Protein AF-A0A0M8YKX4-F1 (afdb_monomer)

Sequence (252 aa):
MYVFKPLPFPNHHRVNDPLWQRLWVTYSDVITMLRSDGIPTDVEMCGGEFSITAELPNGCELAIQASDENGVEALPLDRAELGAWHVMHLCSKGADRHLVYDSARGDQAANGTDVLALMAVVLPHAKAEQDAAHQHLAAGLDRAKTEAPEKADGPELPANVMALLTEHGIEAEAGVDTGTYRIAFDLPDDTYLLCYPLDIDADGVPTAWEVTRQHHHQPGHMQNVVPVDGEPCLFDTVRSHLASALSNASRR

Foldseek 3Di:
DDDQDQDDADDDPCCPPPLQVLVCVQCSVLCSLCVVLVWDWGWDCPPNATWIWTAALQQKIKTKFAAAPVGTGHDDSHNVPRFAIWIWIGHPVDPDIDTQDTCRDDPNVVCTSPSVSVCVRVVVVRVVRLVVLVVVVVVVVVVCVVPVPPDDVQPDDPPVVVVVCVVVVHDFDFDRPPSWGWGWGDDPVQKIKIKTAPDADPVRQRQWMWIFIGHPSRPPPTDDTDIDHDDSPPPVVVVVVNVVSVVVVVVD

Structure (mmCIF, N/CA/C/O backbone):
data_AF-A0A0M8YKX4-F1
#
_entry.id   AF-A0A0M8YKX4-F1
#
loop_
_atom_site.group_PDB
_atom_site.id
_atom_site.type_symbol
_atom_site.label_atom_id
_atom_site.label_alt_id
_atom_site.label_comp_id
_atom_site.label_asym_id
_atom_site.label_entity_id
_atom_site.label_seq_id
_atom_site.pdbx_PDB_ins_code
_atom_site.Cartn_x
_atom_site.Cartn_y
_atom_site.Cartn_z
_atom_site.occupancy
_atom_site.B_iso_or_equiv
_atom_site.auth_seq_id
_atom_site.auth_comp_id
_atom_site.auth_asym_id
_atom_site.auth_atom_id
_atom_site.pdbx_PDB_model_num
ATOM 1 N N . MET A 1 1 ? 10.885 -23.868 -5.786 1.00 32.19 1 MET A N 1
ATOM 2 C CA . MET A 1 1 ? 9.767 -23.186 -6.467 1.00 32.19 1 MET A CA 1
ATOM 3 C C . MET A 1 1 ? 8.728 -22.904 -5.394 1.00 32.19 1 MET A C 1
ATOM 5 O O . MET A 1 1 ? 8.081 -23.842 -4.948 1.00 32.19 1 MET A O 1
ATOM 9 N N . TYR A 1 2 ? 8.687 -21.681 -4.863 1.00 33.94 2 TYR A N 1
ATOM 10 C CA . TYR A 1 2 ? 7.683 -21.301 -3.865 1.00 33.94 2 TYR A CA 1
ATOM 11 C C . TYR A 1 2 ? 6.360 -21.076 -4.597 1.00 33.94 2 TYR A C 1
ATOM 13 O O . TYR A 1 2 ? 6.299 -20.275 -5.526 1.00 33.94 2 TYR A O 1
ATOM 21 N N . VAL A 1 3 ? 5.327 -21.835 -4.238 1.00 33.00 3 VAL A N 1
ATOM 22 C CA . VAL A 1 3 ? 3.975 -21.620 -4.760 1.00 33.00 3 VAL A CA 1
ATOM 23 C C . VAL A 1 3 ? 3.350 -20.525 -3.905 1.00 33.00 3 VAL A C 1
ATOM 25 O O . VAL A 1 3 ? 2.906 -20.787 -2.790 1.00 33.00 3 VAL A O 1
ATOM 28 N N . PHE A 1 4 ? 3.370 -19.290 -4.403 1.00 49.88 4 PHE A N 1
ATOM 29 C CA . PHE A 1 4 ? 2.666 -18.180 -3.769 1.00 49.88 4 PHE A CA 1
ATOM 30 C C . PHE A 1 4 ? 1.161 -18.399 -3.932 1.00 49.88 4 PHE A C 1
ATOM 32 O O . PHE A 1 4 ? 0.636 -18.407 -5.045 1.00 49.88 4 PHE A O 1
ATOM 39 N N . LYS A 1 5 ? 0.463 -18.623 -2.815 1.00 43.06 5 LYS A N 1
ATOM 40 C CA . LYS A 1 5 ? -0.999 -18.610 -2.782 1.00 43.06 5 LYS A CA 1
ATOM 41 C C . LYS A 1 5 ? -1.433 -17.141 -2.719 1.00 43.06 5 LYS A C 1
ATOM 43 O O . LYS A 1 5 ? -1.112 -16.496 -1.722 1.00 43.06 5 LYS A O 1
ATOM 48 N N . PRO A 1 6 ? -2.134 -16.605 -3.732 1.00 54.72 6 PRO A N 1
ATOM 49 C CA . PRO A 1 6 ? -2.590 -15.224 -3.689 1.00 54.72 6 PRO A CA 1
ATOM 50 C C . PRO A 1 6 ? -3.541 -15.033 -2.505 1.00 54.72 6 PRO A C 1
ATOM 52 O O . PRO A 1 6 ? -4.435 -15.852 -2.264 1.00 54.72 6 PRO A O 1
ATOM 55 N N . LEU A 1 7 ? -3.310 -13.966 -1.742 1.00 60.41 7 LEU A N 1
ATOM 56 C CA . LEU A 1 7 ? -4.184 -13.573 -0.642 1.00 60.41 7 LEU A CA 1
ATOM 57 C C . LEU A 1 7 ? -5.516 -13.050 -1.204 1.00 60.41 7 LEU A C 1
ATOM 59 O O . LEU A 1 7 ? -5.542 -12.530 -2.323 1.00 60.41 7 LEU A O 1
ATOM 63 N N . PRO A 1 8 ? -6.635 -13.209 -0.470 1.00 64.00 8 PRO A N 1
ATOM 64 C CA . PRO A 1 8 ? -7.933 -12.726 -0.929 1.00 64.00 8 PRO A CA 1
ATOM 65 C C . PRO A 1 8 ? -7.881 -11.219 -1.195 1.00 64.00 8 PRO A C 1
ATOM 67 O O . PRO A 1 8 ? -7.155 -10.495 -0.501 1.00 64.00 8 PRO A O 1
ATOM 70 N N . PHE A 1 9 ? -8.657 -10.762 -2.182 1.00 72.69 9 PHE A N 1
ATOM 71 C CA . PHE A 1 9 ? -8.788 -9.340 -2.492 1.00 72.69 9 PHE A CA 1
ATOM 72 C C . PHE A 1 9 ? -9.235 -8.543 -1.251 1.00 72.69 9 PHE A C 1
ATOM 74 O O . PHE A 1 9 ? -9.971 -9.080 -0.413 1.00 72.69 9 PHE A O 1
ATOM 81 N N . PRO A 1 10 ? -8.807 -7.277 -1.107 1.00 72.75 10 PRO A N 1
ATOM 82 C CA . PRO A 1 10 ? -9.398 -6.346 -0.152 1.00 72.75 10 PRO A CA 1
ATOM 83 C C . PRO A 1 10 ? -10.906 -6.236 -0.395 1.00 72.75 10 PRO A C 1
ATOM 85 O O . PRO A 1 10 ? -11.387 -6.487 -1.492 1.00 72.75 10 PRO A O 1
ATOM 88 N N . ASN A 1 11 ? -11.680 -5.899 0.632 1.00 72.31 11 ASN A N 1
ATOM 89 C CA . ASN A 1 11 ? -13.136 -5.825 0.523 1.00 72.31 11 ASN A CA 1
ATOM 90 C C . ASN A 1 11 ? -13.584 -4.369 0.329 1.00 72.31 11 ASN A C 1
ATOM 92 O O . ASN A 1 11 ? -13.844 -3.669 1.304 1.00 72.31 11 ASN A O 1
ATOM 96 N N . HIS A 1 12 ? -13.659 -3.909 -0.920 1.00 76.31 12 HIS A N 1
ATOM 97 C CA . HIS A 1 12 ? -14.116 -2.558 -1.263 1.00 76.31 12 HIS A CA 1
ATOM 98 C C . HIS A 1 12 ? -14.799 -2.529 -2.638 1.00 76.31 12 HIS A C 1
ATOM 100 O O . HIS A 1 12 ? -14.740 -3.479 -3.415 1.00 76.31 12 HIS A O 1
ATOM 106 N N . HIS A 1 13 ? -15.475 -1.426 -2.956 1.00 73.56 13 HIS A N 1
ATOM 107 C CA . HIS A 1 13 ? -16.331 -1.311 -4.143 1.00 73.56 13 HIS A CA 1
ATOM 108 C C . HIS A 1 13 ? -15.591 -1.426 -5.491 1.00 73.56 13 HIS A C 1
ATOM 110 O O . HIS A 1 13 ? -16.242 -1.656 -6.510 1.00 73.56 13 HIS A O 1
ATOM 116 N N . ARG A 1 14 ? -14.255 -1.285 -5.520 1.00 77.81 14 ARG A N 1
ATOM 117 C CA . ARG A 1 14 ? -13.455 -1.298 -6.760 1.00 77.81 14 ARG A CA 1
ATOM 118 C C . ARG A 1 14 ? -12.905 -2.672 -7.137 1.00 77.81 14 ARG A C 1
ATOM 120 O O . ARG A 1 14 ? -12.364 -2.812 -8.223 1.00 77.81 14 ARG A O 1
ATOM 127 N N . VAL A 1 15 ? -13.115 -3.709 -6.326 1.00 81.94 15 VAL A N 1
ATOM 128 C CA . VAL A 1 15 ? -12.624 -5.072 -6.628 1.00 81.94 15 VAL A CA 1
ATOM 129 C C . VAL A 1 15 ? -13.165 -5.655 -7.933 1.00 81.94 15 VAL A C 1
ATOM 131 O O . VAL A 1 15 ? -12.605 -6.610 -8.462 1.00 81.94 15 VAL A O 1
ATOM 134 N N . ASN A 1 16 ? -14.271 -5.106 -8.442 1.00 83.25 16 ASN A N 1
ATOM 135 C CA . ASN A 1 16 ? -14.884 -5.496 -9.711 1.00 83.25 16 ASN A CA 1
ATOM 136 C C . ASN A 1 16 ? -14.476 -4.584 -10.881 1.00 83.25 16 ASN A C 1
ATOM 138 O O . ASN A 1 16 ? -14.933 -4.809 -12.000 1.00 83.25 16 ASN A O 1
ATOM 142 N N . ASP A 1 17 ? -13.656 -3.557 -10.641 1.00 88.88 17 ASP A N 1
ATOM 143 C CA . ASP A 1 17 ? -13.120 -2.691 -11.687 1.00 88.88 17 ASP A CA 1
ATOM 144 C C . ASP A 1 17 ? -12.042 -3.458 -12.481 1.00 88.88 17 ASP A C 1
ATOM 146 O O . ASP A 1 17 ? -11.041 -3.889 -11.897 1.00 88.88 17 ASP A O 1
ATOM 150 N N . PRO A 1 18 ? -12.205 -3.646 -13.806 1.00 91.06 18 PRO A N 1
ATOM 151 C CA . PRO A 1 18 ? -11.228 -4.361 -14.626 1.00 91.06 18 PRO A CA 1
ATOM 152 C C . PRO A 1 18 ? -9.826 -3.741 -14.603 1.00 91.06 18 PRO A C 1
ATOM 154 O O . PRO A 1 18 ? -8.835 -4.458 -14.741 1.00 91.06 18 PRO A O 1
ATOM 157 N N . LEU A 1 19 ? -9.732 -2.418 -14.448 1.00 89.81 19 LEU A N 1
ATOM 158 C CA . LEU A 1 19 ? -8.466 -1.700 -14.382 1.00 89.81 19 LEU A CA 1
ATOM 159 C C . LEU A 1 19 ? -7.738 -2.009 -13.074 1.00 89.81 19 LEU A C 1
ATOM 161 O O . LEU A 1 19 ? -6.566 -2.385 -13.096 1.00 89.81 19 LEU A O 1
ATOM 165 N N . TRP A 1 20 ? -8.464 -1.934 -11.958 1.00 91.38 20 TRP A N 1
ATOM 166 C CA . TRP A 1 20 ? -7.956 -2.302 -10.638 1.00 91.38 20 TRP A CA 1
ATOM 167 C C . TRP A 1 20 ? -7.501 -3.761 -10.614 1.00 91.38 20 TRP A C 1
ATOM 169 O O . TRP A 1 20 ? -6.382 -4.052 -10.205 1.00 91.38 20 TRP A O 1
ATOM 179 N N . GLN A 1 21 ? -8.323 -4.683 -11.131 1.00 92.06 21 GLN A N 1
ATOM 180 C CA . GLN A 1 21 ? -7.986 -6.110 -11.182 1.00 92.06 21 GLN A CA 1
ATOM 181 C C . GLN A 1 21 ? -6.727 -6.363 -12.009 1.00 92.06 21 GLN A C 1
ATOM 183 O O . GLN A 1 21 ? -5.890 -7.186 -11.635 1.00 92.06 21 GLN A O 1
ATOM 188 N N . ARG A 1 22 ? -6.577 -5.650 -13.132 1.00 93.94 22 ARG A N 1
ATOM 189 C CA . ARG A 1 22 ? -5.380 -5.742 -13.963 1.00 93.94 22 ARG A CA 1
ATOM 190 C C . ARG A 1 22 ? -4.148 -5.274 -13.198 1.00 93.94 22 ARG A C 1
ATOM 192 O O . ARG A 1 22 ? -3.183 -6.025 -13.151 1.00 93.94 22 ARG A O 1
ATOM 199 N N . LEU A 1 23 ? -4.190 -4.096 -12.574 1.00 93.31 23 LEU A N 1
ATOM 200 C CA . LEU A 1 23 ? -3.085 -3.589 -11.752 1.00 93.31 23 LEU A CA 1
ATOM 201 C C . LEU A 1 23 ? -2.756 -4.553 -10.606 1.00 93.31 23 LEU A C 1
ATOM 203 O O . LEU A 1 23 ? -1.598 -4.922 -10.427 1.00 93.31 23 LEU A O 1
ATOM 207 N N . TRP A 1 24 ? -3.770 -5.045 -9.895 1.00 92.56 24 TRP A N 1
ATOM 208 C CA . TRP A 1 24 ? -3.595 -6.018 -8.821 1.00 92.56 24 TRP A CA 1
ATOM 209 C C . TRP A 1 24 ? -2.847 -7.272 -9.285 1.00 92.56 24 TRP A C 1
ATOM 211 O O . TRP A 1 24 ? -1.942 -7.752 -8.608 1.00 92.56 24 TRP A O 1
ATOM 221 N N . VAL A 1 25 ? -3.206 -7.816 -10.451 1.00 94.06 25 VAL A N 1
ATOM 222 C CA . VAL A 1 25 ? -2.527 -8.988 -11.023 1.00 94.06 25 VAL A CA 1
ATOM 223 C C . VAL A 1 25 ? -1.108 -8.637 -11.477 1.00 94.06 25 VAL A C 1
ATOM 225 O O . VAL A 1 25 ? -0.173 -9.368 -11.140 1.00 94.06 25 VAL A O 1
ATOM 228 N N . THR A 1 26 ? -0.936 -7.522 -12.195 1.00 95.81 26 THR A N 1
ATOM 229 C CA . THR A 1 26 ? 0.359 -7.034 -12.704 1.00 95.81 26 THR A CA 1
ATOM 230 C C . THR A 1 26 ? 1.384 -6.847 -11.584 1.00 95.81 26 THR A C 1
ATOM 232 O O . THR A 1 26 ? 2.557 -7.154 -11.779 1.00 95.81 26 THR A O 1
ATOM 235 N N . TYR A 1 27 ? 0.942 -6.394 -10.410 1.00 96.12 27 TYR A N 1
ATOM 236 C CA . TYR A 1 27 ? 1.786 -6.107 -9.246 1.00 96.12 27 TYR A CA 1
ATOM 237 C C . TYR A 1 27 ? 1.589 -7.095 -8.089 1.00 96.12 27 TYR A C 1
ATOM 239 O O . TYR A 1 27 ? 1.874 -6.795 -6.926 1.00 96.12 27 TYR A O 1
ATOM 247 N N . SER A 1 28 ? 1.076 -8.288 -8.398 1.00 94.12 28 SER A N 1
ATOM 248 C CA . SER A 1 28 ? 0.720 -9.292 -7.393 1.00 94.12 28 SER A CA 1
ATOM 249 C C . SER A 1 28 ? 1.910 -9.784 -6.570 1.00 94.12 28 SER A C 1
ATOM 251 O O . SER A 1 28 ? 1.709 -10.217 -5.439 1.00 94.12 28 SER A O 1
ATOM 253 N N . ASP A 1 29 ? 3.133 -9.703 -7.086 1.00 94.88 29 ASP A N 1
ATOM 254 C CA . ASP A 1 29 ? 4.360 -10.043 -6.367 1.00 94.88 29 ASP A CA 1
ATOM 255 C C . ASP A 1 29 ? 4.631 -9.083 -5.199 1.00 94.88 29 ASP A C 1
ATOM 257 O O . ASP A 1 29 ? 4.782 -9.534 -4.063 1.00 94.88 29 ASP A O 1
ATOM 261 N N . VAL A 1 30 ? 4.589 -7.773 -5.446 1.00 96.06 30 VAL A N 1
ATOM 262 C CA . VAL A 1 30 ? 4.715 -6.732 -4.413 1.00 96.06 30 VAL A CA 1
ATOM 263 C C . VAL A 1 30 ? 3.570 -6.831 -3.410 1.00 96.06 30 VAL A C 1
ATOM 265 O O . VAL A 1 30 ? 3.797 -6.916 -2.204 1.00 96.06 30 VAL A O 1
ATOM 268 N N . ILE A 1 31 ? 2.334 -6.876 -3.911 1.00 94.50 31 ILE A N 1
ATOM 269 C CA . ILE A 1 31 ? 1.128 -6.902 -3.076 1.00 94.50 31 ILE A CA 1
ATOM 270 C C . ILE A 1 31 ? 1.102 -8.151 -2.189 1.00 94.50 31 ILE A C 1
ATOM 272 O O . ILE A 1 31 ? 0.767 -8.074 -1.008 1.00 94.50 31 ILE A O 1
ATOM 276 N N . THR A 1 32 ? 1.466 -9.315 -2.733 1.00 89.31 32 THR A N 1
ATOM 277 C CA . THR A 1 32 ? 1.472 -10.562 -1.959 1.00 89.31 32 THR A CA 1
ATOM 278 C C . THR A 1 32 ? 2.540 -10.538 -0.875 1.00 89.31 32 THR A C 1
ATOM 280 O O . THR A 1 32 ? 2.245 -10.990 0.226 1.00 89.31 32 THR A O 1
ATOM 283 N N . MET A 1 33 ? 3.739 -10.007 -1.146 1.00 93.62 33 MET A N 1
ATOM 284 C CA . MET A 1 33 ? 4.809 -9.924 -0.142 1.00 93.62 33 MET A CA 1
ATOM 285 C C . MET A 1 33 ? 4.445 -8.998 1.024 1.00 93.62 33 MET A C 1
ATOM 287 O O . MET A 1 33 ? 4.625 -9.371 2.179 1.00 93.62 33 MET A O 1
ATOM 291 N N . LEU A 1 34 ? 3.866 -7.829 0.743 1.00 92.38 34 LEU A N 1
ATOM 292 C CA . LEU A 1 34 ? 3.387 -6.920 1.790 1.00 92.38 34 LEU A CA 1
ATOM 293 C C . LEU A 1 34 ? 2.294 -7.570 2.643 1.00 92.38 34 LEU A C 1
ATOM 295 O O . LEU A 1 34 ? 2.376 -7.615 3.871 1.00 92.38 34 LEU A O 1
ATOM 299 N N . ARG A 1 35 ? 1.286 -8.150 1.985 1.00 89.19 35 ARG A N 1
ATOM 300 C CA . ARG A 1 35 ? 0.152 -8.762 2.682 1.00 89.19 35 ARG A CA 1
ATOM 301 C C . ARG A 1 35 ? 0.535 -10.050 3.415 1.00 89.19 35 ARG A C 1
ATOM 303 O O . ARG A 1 35 ? -0.111 -10.378 4.408 1.00 89.19 35 ARG A O 1
ATOM 310 N N . SER A 1 36 ? 1.561 -10.786 2.971 1.00 86.94 36 SER A N 1
ATOM 311 C CA . SER A 1 36 ? 2.071 -11.949 3.714 1.00 86.94 36 SER A CA 1
ATOM 312 C C . SER A 1 36 ? 2.740 -11.562 5.029 1.00 86.94 36 SER A C 1
ATOM 314 O O . SER A 1 36 ? 2.730 -12.366 5.959 1.00 86.94 36 SER A O 1
ATOM 316 N N . ASP A 1 37 ? 3.232 -10.326 5.123 1.00 85.38 37 ASP A N 1
ATOM 317 C CA . ASP A 1 37 ? 3.793 -9.739 6.342 1.00 85.38 37 ASP A CA 1
ATOM 318 C C . ASP A 1 37 ? 2.727 -9.012 7.185 1.00 85.38 37 ASP A C 1
ATOM 320 O O . ASP A 1 37 ? 3.044 -8.295 8.131 1.00 85.38 37 ASP A O 1
ATOM 324 N N . GLY A 1 38 ? 1.441 -9.218 6.870 1.00 84.56 38 GLY A N 1
ATOM 325 C CA . GLY A 1 38 ? 0.319 -8.658 7.623 1.00 84.56 38 GLY A CA 1
ATOM 326 C C . GLY A 1 38 ? 0.080 -7.169 7.377 1.00 84.56 38 GLY A C 1
ATOM 327 O O . GLY A 1 38 ? -0.697 -6.560 8.106 1.00 84.56 38 GLY A O 1
ATOM 328 N N . ILE A 1 39 ? 0.718 -6.579 6.363 1.00 87.25 39 ILE A N 1
ATOM 329 C CA . ILE A 1 39 ? 0.539 -5.169 6.013 1.00 87.25 39 ILE A CA 1
ATOM 330 C C . ILE A 1 39 ? -0.687 -5.055 5.094 1.00 87.25 39 ILE A C 1
ATOM 332 O O . ILE A 1 39 ? -0.692 -5.660 4.014 1.00 87.25 39 ILE A O 1
ATOM 336 N N . PRO A 1 40 ? -1.748 -4.318 5.481 1.00 88.69 40 PRO A N 1
ATOM 337 C CA . PRO A 1 40 ? -2.869 -4.061 4.588 1.00 88.69 40 PRO A CA 1
ATOM 338 C C . PRO A 1 40 ? -2.376 -3.331 3.341 1.00 88.69 40 PRO A C 1
ATOM 340 O O . PRO A 1 40 ? -1.567 -2.411 3.416 1.00 88.69 40 PRO A O 1
ATOM 343 N N . THR A 1 41 ? -2.813 -3.787 2.172 1.00 91.00 41 THR A N 1
ATOM 344 C CA . THR A 1 41 ? -2.347 -3.252 0.889 1.00 91.00 41 THR A CA 1
ATOM 345 C C . THR A 1 41 ? -3.488 -3.228 -0.107 1.00 91.00 41 THR A C 1
ATOM 347 O O . THR A 1 41 ? -4.236 -4.215 -0.194 1.00 91.00 41 THR A O 1
ATOM 350 N N . ASP A 1 42 ? -3.572 -2.138 -0.865 1.00 90.56 42 ASP A N 1
ATOM 351 C CA . ASP A 1 42 ? -4.531 -1.919 -1.944 1.00 90.56 42 ASP A CA 1
ATOM 352 C C . ASP A 1 42 ? -3.858 -1.244 -3.156 1.00 90.56 42 ASP A C 1
ATOM 354 O O . ASP A 1 42 ? -2.689 -0.859 -3.114 1.00 90.56 42 ASP A O 1
ATOM 358 N N . VAL A 1 43 ? -4.591 -1.143 -4.262 1.00 91.31 43 VAL A N 1
ATOM 359 C CA . VAL A 1 43 ? -4.259 -0.308 -5.414 1.00 91.31 43 VAL A CA 1
ATOM 360 C C . VAL A 1 43 ? -5.169 0.916 -5.395 1.00 91.31 43 VAL A C 1
ATOM 362 O O . VAL A 1 43 ? -6.385 0.809 -5.589 1.00 91.31 43 VAL A O 1
ATOM 365 N N . GLU A 1 44 ? -4.574 2.088 -5.202 1.00 85.88 44 GLU A N 1
ATOM 366 C CA . GLU A 1 44 ? -5.289 3.355 -5.249 1.00 85.88 44 GLU A CA 1
ATOM 367 C C . GLU A 1 44 ? -5.382 3.861 -6.694 1.00 85.88 44 GLU A C 1
ATOM 369 O O . GLU A 1 44 ? -4.450 3.749 -7.492 1.00 85.88 44 GLU A O 1
ATOM 374 N N . MET A 1 45 ? -6.551 4.404 -7.033 1.00 73.75 45 MET A N 1
ATOM 375 C CA . MET A 1 45 ? -6.877 4.941 -8.354 1.00 73.75 45 MET A CA 1
ATOM 376 C C . MET A 1 45 ? -7.537 6.309 -8.161 1.00 73.75 45 MET A C 1
ATOM 378 O O . MET A 1 45 ? -8.732 6.484 -8.417 1.00 73.75 45 MET A O 1
ATOM 382 N N . CYS A 1 46 ? -6.783 7.280 -7.648 1.00 62.56 46 CYS A N 1
ATOM 383 C C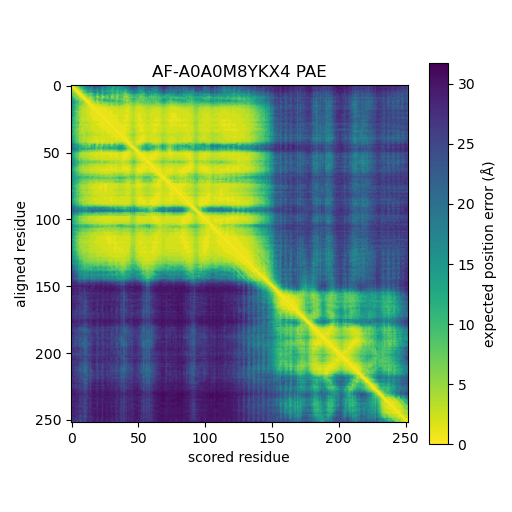A . CYS A 1 46 ? -7.260 8.649 -7.452 1.00 62.56 46 CYS A CA 1
ATOM 384 C C . CYS A 1 46 ? -6.541 9.614 -8.397 1.00 62.56 46 CYS A C 1
ATOM 386 O O . CYS A 1 46 ? -5.340 9.527 -8.612 1.00 62.56 46 CYS A O 1
ATOM 388 N N . GLY A 1 47 ? -7.289 10.548 -8.993 1.00 59.91 47 GLY A N 1
ATOM 389 C CA . GLY A 1 47 ? -6.714 11.621 -9.818 1.00 59.91 47 GLY A CA 1
ATOM 390 C C . GLY A 1 47 ? -6.075 11.184 -11.144 1.00 59.91 47 GLY A C 1
ATOM 391 O O . GLY A 1 47 ? -5.472 12.017 -11.809 1.00 59.91 47 GLY A O 1
ATOM 392 N N . GLY A 1 48 ? -6.232 9.919 -11.553 1.00 62.75 48 GLY A N 1
ATOM 393 C CA . GLY A 1 48 ? -5.557 9.359 -12.732 1.00 62.75 48 GLY A CA 1
ATOM 394 C C . GLY A 1 48 ? -4.154 8.819 -12.443 1.00 62.75 48 GLY A C 1
ATOM 395 O O . GLY A 1 48 ? -3.488 8.354 -13.364 1.00 62.75 48 GLY A O 1
ATOM 396 N N . GLU A 1 49 ? -3.732 8.843 -11.179 1.00 79.00 49 GLU A N 1
ATOM 397 C CA . GLU A 1 49 ? -2.486 8.248 -10.718 1.00 79.00 49 GLU A CA 1
ATOM 398 C C . GLU A 1 49 ? -2.782 6.888 -10.076 1.00 79.00 49 GLU A C 1
ATOM 400 O O . GLU A 1 49 ? -3.699 6.749 -9.262 1.00 79.00 49 GLU A O 1
ATOM 405 N N . PHE A 1 50 ? -2.028 5.870 -10.487 1.00 89.88 50 PHE A N 1
ATOM 406 C CA . PHE A 1 50 ? -2.123 4.518 -9.947 1.00 89.88 50 PHE A CA 1
ATOM 407 C C . PHE A 1 50 ? -0.947 4.273 -9.014 1.00 89.88 50 PHE A C 1
ATOM 409 O O . PHE A 1 50 ? 0.205 4.463 -9.406 1.00 89.88 50 PHE A O 1
ATOM 416 N N . SER A 1 51 ? -1.225 3.830 -7.797 1.00 93.62 51 SER A N 1
ATOM 417 C CA . SER A 1 51 ? -0.204 3.465 -6.818 1.00 93.62 51 SER A CA 1
ATOM 418 C C . SER A 1 51 ? -0.633 2.219 -6.056 1.00 93.62 51 SER A C 1
ATOM 420 O O . SER A 1 51 ? -1.818 1.898 -5.974 1.00 93.62 51 SER A O 1
ATOM 422 N N . ILE A 1 52 ? 0.338 1.498 -5.505 1.00 95.38 52 ILE A N 1
ATOM 423 C CA . ILE A 1 52 ? 0.067 0.514 -4.458 1.00 95.38 52 ILE A CA 1
ATOM 424 C C . ILE A 1 52 ? 0.184 1.261 -3.135 1.00 95.38 52 ILE A C 1
ATOM 426 O O . ILE A 1 52 ? 1.210 1.895 -2.882 1.00 95.38 52 ILE A O 1
ATOM 430 N N . THR A 1 53 ? -0.843 1.190 -2.301 1.00 93.62 53 THR A N 1
ATOM 431 C CA . THR A 1 53 ? -0.825 1.753 -0.951 1.00 93.62 53 THR A CA 1
ATOM 432 C C . THR A 1 53 ? -0.625 0.637 0.058 1.00 93.62 53 THR A C 1
ATOM 434 O O . THR A 1 53 ? -1.210 -0.437 -0.073 1.00 93.62 53 THR A O 1
ATOM 437 N N . ALA A 1 54 ? 0.217 0.871 1.060 1.00 93.19 54 ALA A N 1
ATOM 438 C CA . ALA A 1 54 ? 0.403 -0.033 2.187 1.00 93.19 54 ALA A CA 1
ATOM 439 C C . ALA A 1 54 ? 0.133 0.718 3.493 1.00 93.19 54 ALA A C 1
ATOM 441 O O . ALA A 1 54 ? 0.845 1.668 3.816 1.00 93.19 54 ALA A O 1
ATOM 442 N N . GLU A 1 55 ? -0.902 0.321 4.227 1.00 89.94 55 GLU A N 1
ATOM 443 C CA . GLU A 1 55 ? -1.345 1.041 5.423 1.00 89.94 55 GLU A CA 1
ATOM 444 C C . GLU A 1 55 ? -0.411 0.782 6.610 1.00 89.94 55 GLU A C 1
ATOM 446 O O . GLU A 1 55 ? -0.020 -0.356 6.890 1.00 89.94 55 GLU A O 1
ATOM 451 N N . LEU A 1 56 ? -0.086 1.848 7.340 1.00 87.62 56 LEU A N 1
ATOM 452 C CA . LEU A 1 56 ? 0.733 1.814 8.546 1.00 87.62 56 LEU A CA 1
ATOM 453 C C . LEU A 1 56 ? -0.134 2.066 9.798 1.00 87.62 56 LEU A C 1
ATOM 455 O O . LEU A 1 56 ? -1.125 2.799 9.734 1.00 87.62 56 LEU A O 1
ATOM 459 N N . PRO A 1 57 ? 0.223 1.518 10.978 1.00 79.19 57 PRO A N 1
ATOM 460 C CA . PRO A 1 57 ? -0.624 1.599 12.181 1.00 79.19 57 PRO A CA 1
ATOM 461 C C . PRO A 1 57 ? -0.896 2.999 12.730 1.00 79.19 57 PRO A C 1
ATOM 463 O O . PRO A 1 57 ? -1.847 3.201 13.479 1.00 79.19 57 PRO A O 1
ATOM 466 N N . ASN A 1 58 ? -0.068 3.972 12.368 1.00 74.88 58 ASN A N 1
ATOM 467 C CA . ASN A 1 58 ? -0.200 5.370 12.770 1.00 74.88 58 ASN A CA 1
ATOM 468 C C . ASN A 1 58 ? -1.219 6.157 11.911 1.00 74.88 58 ASN A C 1
ATOM 470 O O . ASN A 1 58 ? -1.399 7.360 12.121 1.00 74.88 58 ASN A O 1
ATOM 474 N N . GLY A 1 59 ? -1.910 5.499 10.970 1.00 79.19 59 GLY A N 1
ATOM 475 C CA . GLY A 1 59 ? -2.810 6.148 10.009 1.00 79.19 59 GLY A CA 1
ATOM 476 C C . GLY A 1 59 ? -2.071 6.864 8.873 1.00 79.19 59 GLY A C 1
ATOM 477 O O . GLY A 1 59 ? -2.648 7.730 8.204 1.00 79.19 59 GLY A O 1
ATOM 478 N N . CYS A 1 60 ? -0.792 6.538 8.699 1.00 88.12 60 CYS A N 1
ATOM 479 C CA . CYS A 1 60 ? -0.002 6.862 7.524 1.00 88.12 60 CYS A CA 1
ATOM 480 C C . CYS A 1 60 ? -0.018 5.681 6.543 1.00 88.12 60 CYS A C 1
ATOM 482 O O . CYS A 1 60 ? -0.535 4.605 6.840 1.00 88.12 60 CYS A O 1
ATOM 484 N N . GLU A 1 61 ? 0.557 5.878 5.367 1.00 92.00 61 GLU A N 1
ATOM 485 C CA . GLU A 1 61 ? 0.661 4.864 4.327 1.00 92.00 61 GLU A CA 1
ATOM 486 C C . GLU A 1 61 ? 2.005 4.958 3.607 1.00 92.00 61 GLU A C 1
ATOM 488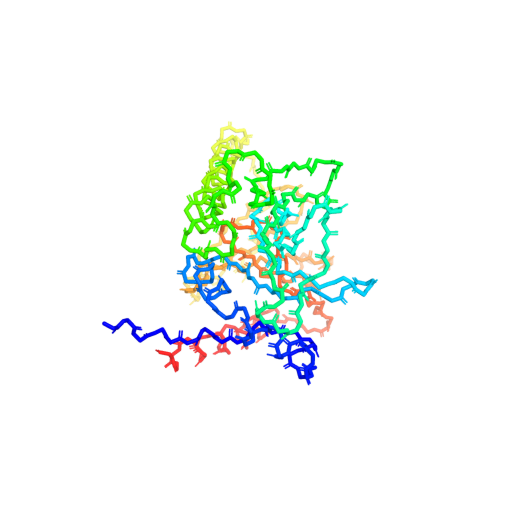 O O . GLU A 1 61 ? 2.652 6.009 3.580 1.00 92.00 61 GLU A O 1
ATOM 493 N N . LEU A 1 62 ? 2.423 3.853 3.000 1.00 95.06 62 LEU A N 1
ATOM 494 C CA . LEU A 1 62 ? 3.454 3.855 1.975 1.00 95.06 62 LEU A CA 1
ATOM 495 C C . LEU A 1 62 ? 2.779 3.886 0.608 1.00 95.06 62 LEU A C 1
ATOM 497 O O . LEU A 1 62 ? 2.042 2.964 0.267 1.00 95.06 62 LEU A O 1
ATOM 501 N N . ALA A 1 63 ? 3.062 4.917 -0.179 1.00 94.56 63 ALA A N 1
ATOM 502 C CA . ALA A 1 63 ? 2.683 4.985 -1.582 1.00 94.56 63 ALA A CA 1
ATOM 503 C C . ALA A 1 63 ? 3.838 4.461 -2.436 1.00 94.56 63 ALA A C 1
ATOM 505 O O . ALA A 1 63 ? 4.914 5.059 -2.460 1.00 94.56 63 ALA A O 1
ATOM 506 N N . ILE A 1 64 ? 3.614 3.343 -3.124 1.00 96.62 64 ILE A N 1
ATOM 507 C CA . ILE A 1 64 ? 4.565 2.704 -4.036 1.00 96.62 64 ILE A CA 1
ATOM 508 C C . ILE A 1 64 ? 4.121 3.006 -5.469 1.00 96.62 64 ILE A C 1
ATOM 510 O O . ILE A 1 64 ? 3.033 2.615 -5.901 1.00 96.62 64 ILE A O 1
ATOM 514 N N . GLN A 1 65 ? 4.974 3.713 -6.199 1.00 95.62 65 GLN A N 1
ATOM 515 C CA . GLN A 1 65 ? 4.701 4.296 -7.510 1.00 95.62 65 GLN A CA 1
ATOM 516 C C . GLN A 1 65 ? 5.814 3.965 -8.506 1.00 95.62 65 GLN A C 1
ATOM 518 O O . GLN A 1 65 ? 6.887 3.472 -8.134 1.00 95.62 65 GLN A O 1
ATOM 523 N N . ALA A 1 66 ? 5.543 4.229 -9.783 1.00 94.94 66 ALA A N 1
ATOM 524 C CA . ALA A 1 66 ? 6.575 4.206 -10.805 1.00 94.94 66 ALA A CA 1
ATOM 525 C C . ALA A 1 66 ? 7.439 5.466 -10.693 1.00 94.94 66 ALA A C 1
ATOM 527 O O . ALA A 1 66 ? 7.014 6.498 -10.169 1.00 94.94 66 ALA A O 1
ATOM 528 N N . SER A 1 67 ? 8.666 5.373 -11.185 1.00 92.69 67 SER A N 1
ATOM 529 C CA . SER A 1 67 ? 9.558 6.517 -11.309 1.00 92.69 67 SER A CA 1
ATOM 530 C C . SER A 1 67 ? 10.438 6.372 -12.534 1.00 92.69 67 SER A C 1
ATOM 532 O O . SER A 1 67 ? 10.747 5.257 -12.970 1.00 92.69 67 SER A O 1
ATOM 534 N N . ASP A 1 68 ? 10.827 7.512 -13.083 1.00 87.81 68 ASP A N 1
ATOM 535 C CA . ASP A 1 68 ? 11.719 7.631 -14.220 1.00 87.81 68 ASP A CA 1
ATOM 536 C C . ASP A 1 68 ? 12.695 8.812 -14.030 1.00 87.81 68 ASP A C 1
ATOM 538 O O . ASP A 1 68 ? 12.860 9.386 -12.947 1.00 87.81 68 ASP A O 1
ATOM 542 N N . GLU A 1 69 ? 13.407 9.181 -15.094 1.00 79.25 69 GLU A N 1
ATOM 543 C CA . GLU A 1 69 ? 14.309 10.331 -15.049 1.00 79.25 69 GLU A CA 1
ATOM 544 C C . GLU A 1 69 ? 13.582 11.678 -14.895 1.00 79.25 69 GLU A C 1
ATOM 546 O O . GLU A 1 69 ? 14.203 12.644 -14.444 1.00 79.25 69 GLU A O 1
ATOM 551 N N . ASN A 1 70 ? 12.283 11.745 -15.192 1.00 82.19 70 ASN A N 1
ATOM 552 C CA . ASN A 1 70 ? 11.452 12.944 -15.144 1.00 82.19 70 ASN A CA 1
ATOM 553 C C . ASN A 1 70 ? 10.722 13.112 -13.804 1.00 82.19 70 ASN A C 1
ATOM 555 O O . ASN A 1 70 ? 10.435 14.246 -13.412 1.00 82.19 70 ASN A O 1
ATOM 559 N N . GLY A 1 71 ? 10.508 12.036 -13.048 1.00 85.31 71 GLY A N 1
ATOM 560 C CA . GLY A 1 71 ? 9.972 12.094 -11.694 1.00 85.31 71 GLY A CA 1
ATOM 561 C C . GLY A 1 71 ? 9.126 10.883 -11.324 1.00 85.31 71 GLY A C 1
ATOM 562 O O . GLY A 1 71 ? 9.360 9.775 -11.787 1.00 85.31 71 GLY A O 1
ATOM 563 N N . VAL A 1 72 ? 8.166 11.117 -10.430 1.00 87.19 72 VAL A N 1
ATOM 564 C CA . VAL A 1 72 ? 7.222 10.099 -9.955 1.00 87.19 72 VAL A CA 1
ATOM 565 C C . VAL A 1 72 ? 6.050 10.020 -10.921 1.00 87.19 72 VAL A C 1
ATOM 567 O O . VAL A 1 72 ? 5.486 11.051 -11.287 1.00 87.19 72 VAL A O 1
ATOM 570 N N . GLU A 1 73 ? 5.669 8.803 -11.291 1.00 89.31 73 GLU A N 1
ATOM 571 C CA . GLU A 1 73 ? 4.599 8.535 -12.245 1.00 89.31 73 GLU A CA 1
ATOM 572 C C . GLU A 1 73 ? 3.610 7.487 -11.718 1.00 89.31 73 GLU A C 1
ATOM 574 O O . GLU A 1 73 ? 3.871 6.729 -10.776 1.00 89.31 73 GLU A O 1
ATOM 579 N N . ALA A 1 74 ? 2.445 7.429 -12.363 1.00 91.44 74 ALA A N 1
ATOM 580 C CA . ALA A 1 74 ? 1.473 6.369 -12.146 1.00 91.44 74 ALA A CA 1
ATOM 581 C C . ALA A 1 74 ? 2.061 4.999 -12.515 1.00 91.44 74 ALA A C 1
ATOM 583 O O . ALA A 1 74 ? 2.801 4.867 -13.489 1.00 91.44 74 ALA A O 1
ATOM 584 N N . LEU A 1 75 ? 1.674 3.955 -11.783 1.00 95.00 75 LEU A N 1
ATOM 585 C CA . LEU A 1 75 ? 2.030 2.586 -12.138 1.00 95.00 75 LEU A CA 1
ATOM 586 C C . LEU A 1 75 ? 1.475 2.216 -13.527 1.00 95.00 75 LEU A C 1
ATOM 588 O O . LEU A 1 75 ? 0.262 2.323 -13.742 1.00 95.00 75 LEU A O 1
ATOM 592 N N . PRO A 1 76 ? 2.319 1.753 -14.467 1.00 94.62 76 PRO A N 1
ATOM 593 C CA . PRO A 1 76 ? 1.846 1.317 -15.772 1.00 94.62 76 PRO A CA 1
ATOM 594 C C . PRO A 1 76 ? 0.992 0.047 -15.682 1.00 94.62 76 PRO A C 1
ATOM 596 O O . PRO A 1 76 ? 1.137 -0.798 -14.801 1.00 94.62 76 PRO A O 1
ATOM 599 N N . LEU A 1 77 ? 0.097 -0.134 -16.653 1.00 93.81 77 LEU A N 1
ATOM 600 C CA . LEU A 1 77 ? -0.729 -1.345 -16.735 1.00 93.81 77 LEU A CA 1
ATOM 601 C C . LEU A 1 77 ? 0.054 -2.579 -17.187 1.00 93.81 77 LEU A C 1
ATOM 603 O O . LEU A 1 77 ? -0.399 -3.708 -16.960 1.00 93.81 77 LEU A O 1
ATOM 607 N N . ASP A 1 78 ? 1.175 -2.361 -17.871 1.00 94.44 78 ASP A N 1
ATOM 608 C CA . ASP A 1 78 ? 2.134 -3.387 -18.247 1.00 94.44 78 ASP A CA 1
ATOM 609 C C . ASP A 1 78 ? 3.383 -3.263 -17.371 1.00 94.44 78 ASP A C 1
ATOM 611 O O . ASP A 1 78 ? 4.043 -2.226 -17.323 1.00 94.44 78 ASP A O 1
ATOM 615 N N . ARG A 1 79 ? 3.734 -4.360 -16.696 1.00 93.81 79 ARG A N 1
ATOM 616 C CA . ARG A 1 79 ? 4.924 -4.443 -15.848 1.00 93.81 79 ARG A CA 1
ATOM 617 C C . ARG A 1 79 ? 6.207 -4.136 -16.622 1.00 93.81 79 ARG A C 1
ATOM 619 O O . ARG A 1 79 ? 7.154 -3.637 -16.022 1.00 93.81 79 ARG A O 1
ATOM 626 N N . ALA A 1 80 ? 6.253 -4.444 -17.918 1.00 95.06 80 ALA A N 1
ATOM 627 C CA . ALA A 1 80 ? 7.428 -4.219 -18.756 1.00 95.06 80 ALA A CA 1
ATOM 628 C C . ALA A 1 80 ? 7.735 -2.731 -18.999 1.00 95.06 80 ALA A C 1
ATOM 630 O O . ALA A 1 80 ? 8.859 -2.403 -19.370 1.00 95.06 80 ALA A O 1
ATOM 631 N N . GLU A 1 81 ? 6.758 -1.845 -18.788 1.00 94.94 81 GLU A N 1
ATOM 632 C CA . GLU A 1 81 ? 6.916 -0.391 -18.919 1.00 94.94 81 GLU A CA 1
ATOM 633 C C . GLU A 1 81 ? 7.439 0.258 -17.631 1.00 94.94 81 GLU A C 1
ATOM 635 O O . GLU A 1 81 ? 7.815 1.427 -17.636 1.00 94.94 81 GLU A O 1
ATOM 640 N N . LEU A 1 82 ? 7.489 -0.484 -16.519 1.00 95.69 82 LEU A N 1
ATOM 641 C CA . LEU A 1 82 ? 8.053 0.026 -15.278 1.00 95.69 82 LEU A CA 1
ATOM 642 C C . LEU A 1 82 ? 9.564 0.239 -15.457 1.00 95.69 82 LEU A C 1
ATOM 644 O O . LEU A 1 82 ? 10.296 -0.709 -15.736 1.00 95.69 82 LEU A O 1
ATOM 648 N N . GLY A 1 83 ? 10.030 1.475 -15.281 1.00 95.00 83 GLY A N 1
ATOM 649 C CA . GLY A 1 83 ? 11.459 1.806 -15.311 1.00 95.00 83 GLY A CA 1
ATOM 650 C C . GLY A 1 83 ? 12.125 1.623 -13.949 1.00 95.00 83 GLY A C 1
ATOM 651 O O . GLY A 1 83 ? 13.135 0.930 -13.821 1.00 95.00 83 GLY A O 1
ATOM 652 N N . ALA A 1 84 ? 11.525 2.217 -12.921 1.00 96.88 84 ALA A N 1
ATOM 653 C CA . ALA A 1 84 ? 11.994 2.162 -11.547 1.00 96.88 84 ALA A CA 1
ATOM 654 C C . ALA A 1 84 ? 10.833 2.309 -10.553 1.00 96.88 84 ALA A C 1
ATOM 656 O O . ALA A 1 84 ? 9.684 2.557 -10.924 1.00 96.88 84 ALA A O 1
ATOM 657 N N . TRP A 1 85 ? 11.156 2.139 -9.277 1.00 97.50 85 TRP A N 1
ATOM 658 C CA . TRP A 1 85 ? 10.252 2.246 -8.147 1.00 97.50 85 TRP A CA 1
ATOM 659 C C . TRP A 1 85 ? 10.500 3.524 -7.364 1.00 97.50 85 TRP A C 1
ATOM 661 O O . TRP A 1 85 ? 11.646 3.917 -7.156 1.00 97.50 85 TRP A O 1
ATOM 671 N N . HIS A 1 86 ? 9.428 4.098 -6.836 1.00 96.38 86 HIS A N 1
ATOM 672 C CA . HIS A 1 86 ? 9.482 5.199 -5.889 1.00 96.38 86 HIS A CA 1
ATOM 673 C C . HIS A 1 86 ? 8.509 4.947 -4.748 1.00 96.38 86 HIS A C 1
ATOM 675 O O . HIS A 1 86 ? 7.367 4.554 -4.975 1.00 96.38 86 HIS A O 1
ATOM 681 N N . VAL A 1 87 ? 8.977 5.130 -3.516 1.00 96.56 87 VAL A N 1
ATOM 682 C CA . VAL A 1 87 ? 8.204 4.862 -2.305 1.00 96.56 87 VAL A CA 1
ATOM 683 C C . VAL A 1 87 ? 8.255 6.058 -1.381 1.00 96.56 87 VAL A C 1
ATOM 685 O O . VAL A 1 87 ? 9.321 6.434 -0.884 1.00 96.56 87 VAL A O 1
ATOM 688 N N . MET A 1 88 ? 7.079 6.603 -1.101 1.00 94.62 88 MET A N 1
ATOM 689 C CA . MET A 1 88 ? 6.890 7.703 -0.168 1.00 94.62 88 MET 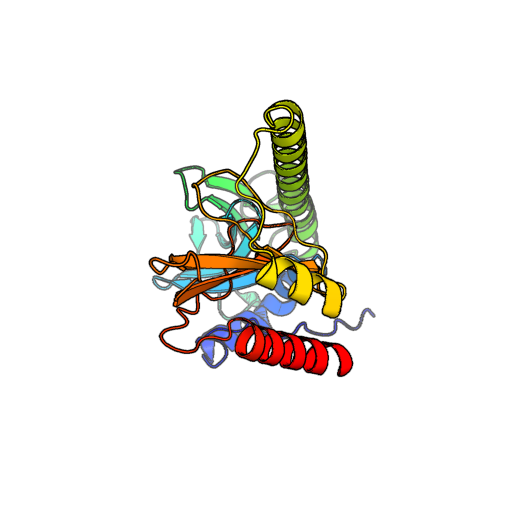A CA 1
ATOM 690 C C . MET A 1 88 ? 6.128 7.224 1.054 1.00 94.62 88 MET A C 1
ATOM 692 O O . MET A 1 88 ? 5.110 6.553 0.928 1.00 94.62 88 MET A O 1
ATOM 696 N N . HIS A 1 89 ? 6.583 7.626 2.233 1.00 94.31 89 HIS A N 1
ATOM 697 C CA . HIS A 1 89 ? 5.767 7.578 3.439 1.00 94.31 89 HIS A CA 1
ATOM 698 C C . HIS A 1 89 ? 4.898 8.835 3.467 1.00 94.31 89 HIS A C 1
ATOM 700 O O . HIS A 1 89 ? 5.433 9.942 3.393 1.00 94.31 89 HIS A O 1
ATOM 706 N N . LEU A 1 90 ? 3.578 8.667 3.541 1.00 90.31 90 LEU A N 1
ATOM 707 C CA . LEU A 1 90 ? 2.581 9.732 3.559 1.00 90.31 90 LEU A CA 1
ATOM 708 C C . LEU A 1 90 ? 1.725 9.643 4.825 1.00 90.31 90 LEU A C 1
ATOM 710 O O . LEU A 1 90 ? 1.099 8.620 5.077 1.00 90.31 90 LEU A O 1
ATOM 714 N N . CYS A 1 91 ? 1.640 10.721 5.603 1.00 85.19 91 CYS A N 1
ATOM 715 C CA . CYS A 1 91 ? 0.772 10.781 6.778 1.00 85.19 91 CYS A CA 1
ATOM 716 C C . CYS A 1 91 ? -0.443 11.684 6.547 1.00 85.19 91 CYS A C 1
ATOM 718 O O . CYS A 1 91 ? -0.306 12.879 6.312 1.00 85.19 91 CYS A O 1
ATOM 720 N N . SER A 1 92 ? -1.652 11.140 6.707 1.00 68.88 92 SER A N 1
ATOM 721 C CA . SER A 1 92 ? -2.917 11.880 6.534 1.00 68.88 92 SER A CA 1
ATOM 722 C C . SER A 1 92 ? -3.105 13.043 7.524 1.00 68.88 92 SER A C 1
ATOM 724 O O . SER A 1 92 ? -3.823 14.002 7.240 1.00 68.88 92 SER A O 1
ATOM 726 N N . LYS A 1 93 ? -2.450 12.978 8.692 1.00 61.09 93 LYS A N 1
ATOM 727 C CA . LYS A 1 93 ? -2.590 13.946 9.795 1.00 61.09 93 LYS A CA 1
ATOM 728 C C . LYS A 1 93 ? -1.542 15.072 9.798 1.00 61.09 93 LYS A C 1
ATOM 730 O O . LYS A 1 93 ? -1.556 15.893 10.713 1.00 61.09 93 LYS A O 1
ATOM 735 N N . GLY A 1 94 ? -0.660 15.150 8.798 1.00 54.09 94 GLY A N 1
ATOM 736 C CA . GLY A 1 94 ? 0.391 16.171 8.728 1.00 54.09 94 GLY A CA 1
ATOM 737 C C . GLY A 1 94 ? 0.970 16.360 7.325 1.00 54.09 94 GLY A C 1
ATOM 738 O O . GLY A 1 94 ? 0.629 15.646 6.394 1.00 54.09 94 GLY A O 1
ATOM 739 N N . ALA A 1 95 ? 1.873 17.330 7.166 1.00 60.75 95 ALA A N 1
ATOM 740 C CA . ALA A 1 95 ? 2.654 17.500 5.933 1.00 60.75 95 ALA A CA 1
ATOM 741 C C . ALA A 1 95 ? 3.878 16.563 5.874 1.00 60.75 95 ALA A C 1
ATOM 743 O O . ALA A 1 95 ? 4.739 16.727 5.005 1.00 60.75 95 ALA A O 1
ATOM 744 N N . ASP A 1 96 ? 3.967 15.614 6.810 1.00 76.56 96 ASP A 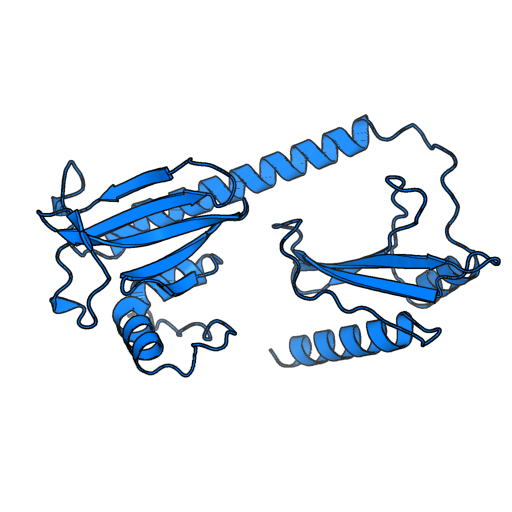N 1
ATOM 745 C CA . ASP A 1 96 ? 5.077 14.683 6.925 1.00 76.56 96 ASP A CA 1
ATOM 746 C C . ASP A 1 96 ? 5.001 13.673 5.789 1.00 76.56 96 ASP A C 1
ATOM 748 O O . ASP A 1 96 ? 4.207 12.732 5.772 1.00 76.56 96 ASP A O 1
ATOM 752 N N . ARG A 1 97 ? 5.852 13.944 4.805 1.00 88.25 97 ARG A N 1
ATOM 753 C CA . ARG A 1 97 ? 6.134 13.080 3.676 1.00 88.25 97 ARG A CA 1
ATOM 754 C C . ARG A 1 97 ? 7.636 12.932 3.555 1.00 88.25 97 ARG A C 1
ATOM 756 O O . ARG A 1 97 ? 8.357 13.933 3.571 1.00 88.25 97 ARG A O 1
ATOM 763 N N . HIS A 1 98 ? 8.117 11.707 3.420 1.00 92.00 98 HIS A N 1
ATOM 764 C CA . HIS A 1 98 ? 9.535 11.475 3.181 1.00 92.00 98 HIS A CA 1
ATOM 765 C C . HIS A 1 98 ? 9.767 10.292 2.258 1.00 92.00 98 HIS A C 1
ATOM 767 O O . HIS A 1 98 ? 8.962 9.364 2.175 1.00 92.00 98 HIS A O 1
ATOM 773 N N . LEU A 1 99 ? 10.892 10.371 1.557 1.00 94.38 99 LEU A N 1
ATOM 774 C CA . LEU A 1 99 ? 11.336 9.342 0.642 1.00 94.38 99 LEU A CA 1
ATOM 775 C C . LEU A 1 99 ? 11.864 8.145 1.428 1.00 94.38 99 LEU A C 1
ATOM 777 O O . LEU A 1 99 ? 12.767 8.299 2.249 1.00 94.38 99 LEU A O 1
ATOM 781 N N . VAL A 1 100 ? 11.312 6.968 1.147 1.00 95.81 100 VAL A N 1
ATOM 782 C CA . VAL A 1 100 ? 11.761 5.689 1.714 1.00 95.81 100 VAL A CA 1
ATOM 783 C C . VAL A 1 100 ? 12.669 4.965 0.722 1.00 95.81 100 VAL A C 1
ATOM 785 O O . VAL A 1 100 ? 13.695 4.401 1.104 1.00 95.81 100 VAL A O 1
ATOM 788 N N . TYR A 1 101 ? 12.309 4.993 -0.563 1.00 96.31 101 TYR A N 1
ATOM 789 C CA . TYR A 1 101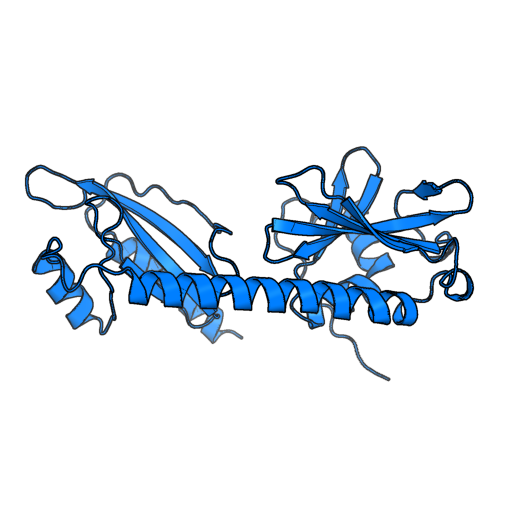 ? 13.025 4.276 -1.614 1.00 96.31 101 TYR A CA 1
ATOM 790 C C . TYR A 1 101 ? 12.844 4.957 -2.974 1.00 96.31 101 TYR A C 1
ATOM 792 O O . TYR A 1 101 ? 11.739 5.380 -3.303 1.00 96.31 101 TYR A O 1
ATOM 800 N N . ASP A 1 102 ? 13.905 5.036 -3.772 1.00 96.19 102 ASP A N 1
ATOM 801 C CA . ASP A 1 102 ? 13.876 5.504 -5.160 1.00 96.19 102 ASP A CA 1
ATOM 802 C C . ASP A 1 102 ? 14.937 4.771 -5.982 1.00 96.19 102 ASP A C 1
ATOM 804 O O . ASP A 1 102 ? 16.128 5.052 -5.864 1.00 96.19 102 ASP A O 1
ATOM 808 N N . SER A 1 103 ? 14.524 3.836 -6.835 1.00 96.31 103 SER A N 1
ATOM 809 C CA . SER A 1 103 ? 15.450 3.113 -7.711 1.00 96.31 103 SER A CA 1
ATOM 810 C C . SER A 1 103 ? 15.659 3.771 -9.074 1.00 96.31 103 SER A C 1
ATOM 812 O O . SER A 1 103 ? 16.315 3.178 -9.929 1.00 96.31 103 SER A O 1
ATOM 814 N N . ALA A 1 104 ? 15.158 4.990 -9.301 1.00 94.38 104 ALA A N 1
ATOM 815 C CA . ALA A 1 104 ? 15.520 5.774 -10.483 1.00 94.38 104 ALA A CA 1
ATOM 816 C C . ALA A 1 104 ? 16.837 6.537 -10.269 1.00 94.38 104 ALA A C 1
ATOM 818 O O . ALA A 1 104 ? 17.488 6.949 -11.232 1.00 94.38 104 ALA A O 1
ATOM 819 N N . ARG A 1 105 ? 17.226 6.786 -9.008 1.00 87.56 105 ARG A N 1
ATOM 820 C CA . ARG A 1 105 ? 18.313 7.711 -8.650 1.00 87.56 105 ARG A CA 1
ATOM 821 C C . ARG A 1 105 ? 19.089 7.254 -7.409 1.00 87.56 105 ARG A C 1
ATOM 823 O O . ARG A 1 105 ? 18.674 6.377 -6.663 1.00 87.56 105 ARG A O 1
ATOM 830 N N . GLY A 1 106 ? 20.246 7.878 -7.180 1.00 85.50 106 GLY A N 1
ATOM 831 C CA . GLY A 1 106 ? 21.059 7.660 -5.978 1.00 85.50 106 GLY A CA 1
ATOM 832 C C . GLY A 1 106 ? 21.625 6.241 -5.849 1.00 85.50 106 GLY A C 1
ATOM 833 O O . GLY A 1 106 ? 21.822 5.539 -6.840 1.00 85.50 106 GLY A O 1
ATOM 834 N N . ASP A 1 107 ? 21.885 5.825 -4.610 1.00 89.44 107 ASP A N 1
ATOM 835 C CA . ASP A 1 107 ? 22.532 4.542 -4.290 1.00 89.44 107 ASP A CA 1
ATOM 836 C C . ASP A 1 107 ? 21.670 3.320 -4.656 1.00 89.44 107 ASP A C 1
ATOM 838 O O . ASP A 1 107 ? 22.170 2.201 -4.757 1.00 89.44 107 ASP A O 1
ATOM 842 N N . GLN A 1 108 ? 20.373 3.533 -4.877 1.00 91.50 108 GLN A N 1
ATOM 843 C CA . GLN A 1 108 ? 19.397 2.497 -5.205 1.00 91.50 108 GLN A CA 1
ATOM 844 C C . GLN A 1 108 ? 19.155 2.366 -6.717 1.00 91.50 108 GLN A C 1
ATOM 846 O O . GLN A 1 108 ? 18.466 1.435 -7.133 1.00 91.50 108 GLN A O 1
ATOM 851 N N . ALA A 1 109 ? 19.759 3.224 -7.550 1.00 91.94 109 ALA A N 1
ATOM 852 C CA . ALA A 1 109 ? 19.558 3.232 -9.003 1.00 91.94 109 ALA A CA 1
ATOM 853 C C . ALA A 1 109 ? 19.897 1.892 -9.683 1.00 91.94 109 ALA A C 1
ATOM 855 O O . ALA A 1 109 ? 19.275 1.503 -10.667 1.00 91.94 109 ALA A O 1
ATOM 856 N N . ALA A 1 110 ? 20.869 1.150 -9.139 1.00 93.69 110 ALA A N 1
ATOM 857 C CA . ALA A 1 110 ? 21.263 -0.156 -9.668 1.00 93.69 110 ALA A CA 1
ATOM 858 C C . ALA A 1 110 ? 20.173 -1.235 -9.521 1.00 93.69 110 ALA A C 1
ATOM 860 O O . ALA A 1 110 ? 20.256 -2.271 -10.178 1.00 93.69 110 ALA A O 1
ATOM 861 N N . ASN A 1 111 ? 19.164 -1.003 -8.675 1.00 94.81 111 ASN A N 1
ATOM 862 C CA . ASN A 1 111 ? 18.104 -1.969 -8.403 1.00 94.81 111 ASN A CA 1
ATOM 863 C C . ASN A 1 111 ? 16.989 -1.943 -9.460 1.00 94.81 111 ASN A C 1
ATOM 865 O O . ASN A 1 111 ? 16.302 -2.948 -9.629 1.00 94.81 111 ASN A O 1
ATOM 869 N N . GLY A 1 112 ? 16.794 -0.823 -10.171 1.00 94.44 112 GLY A N 1
ATOM 870 C CA . GLY A 1 112 ? 15.756 -0.680 -11.198 1.00 94.44 112 GLY A CA 1
ATOM 871 C C . GLY A 1 112 ? 14.386 -1.189 -10.732 1.00 94.44 112 GLY A C 1
ATOM 872 O O . GLY A 1 112 ? 13.838 -0.712 -9.740 1.00 94.44 112 GLY A O 1
ATOM 873 N N . THR A 1 113 ? 13.840 -2.195 -11.414 1.00 96.50 113 THR A N 1
ATOM 874 C CA . THR A 1 113 ? 12.527 -2.787 -11.100 1.00 96.50 113 THR A CA 1
ATOM 875 C C . THR A 1 113 ? 12.563 -4.015 -10.189 1.00 96.50 113 THR A C 1
ATOM 877 O O . THR A 1 113 ? 11.522 -4.661 -10.008 1.00 96.50 113 THR A O 1
ATOM 880 N N . ASP A 1 114 ? 13.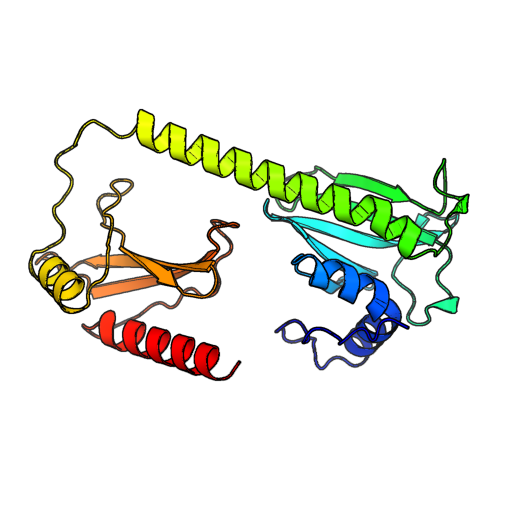716 -4.350 -9.604 1.00 97.19 114 ASP A N 1
ATOM 881 C CA . ASP A 1 114 ? 13.879 -5.526 -8.745 1.00 97.19 114 ASP A CA 1
ATOM 882 C C . ASP A 1 114 ? 12.983 -5.439 -7.496 1.00 97.19 114 ASP A C 1
ATOM 884 O O . ASP A 1 114 ? 13.167 -4.608 -6.604 1.00 97.19 114 ASP A O 1
ATOM 888 N N . VAL A 1 115 ? 11.996 -6.334 -7.435 1.00 96.62 115 VAL A N 1
ATOM 889 C CA . VAL A 1 115 ? 11.031 -6.427 -6.334 1.00 96.62 115 VAL A CA 1
ATOM 890 C C . VAL A 1 115 ? 11.692 -6.870 -5.035 1.00 96.62 115 VAL A C 1
ATOM 892 O O . VAL A 1 115 ? 11.305 -6.398 -3.970 1.00 96.62 115 VAL A O 1
ATOM 895 N N . LEU A 1 116 ? 12.706 -7.734 -5.087 1.00 96.88 116 LEU A N 1
ATOM 896 C CA . LEU A 1 116 ? 13.398 -8.171 -3.876 1.00 96.88 116 LEU A CA 1
ATOM 897 C C . LEU A 1 116 ? 14.196 -7.019 -3.267 1.00 96.88 116 LEU A C 1
ATOM 899 O O . LEU A 1 116 ? 14.181 -6.847 -2.048 1.00 96.88 116 LEU A O 1
ATOM 903 N N . ALA A 1 117 ? 14.837 -6.202 -4.105 1.00 96.94 117 ALA A N 1
ATOM 904 C CA . ALA A 1 117 ? 15.548 -5.011 -3.654 1.00 96.94 117 ALA A CA 1
ATOM 905 C C . ALA A 1 117 ? 14.598 -3.956 -3.063 1.00 96.94 117 ALA A C 1
ATOM 907 O O . ALA A 1 117 ? 14.917 -3.357 -2.037 1.00 96.94 117 ALA A O 1
ATOM 908 N N . LEU A 1 118 ? 13.420 -3.766 -3.669 1.00 97.38 118 LEU A N 1
ATOM 909 C CA . LEU A 1 118 ? 12.355 -2.925 -3.117 1.00 97.38 118 LEU A CA 1
ATOM 910 C C . LEU A 1 118 ? 11.909 -3.431 -1.732 1.00 97.38 118 LEU A C 1
ATOM 912 O O . LEU A 1 118 ? 11.906 -2.684 -0.753 1.00 97.38 118 LEU A O 1
ATOM 916 N N . MET A 1 119 ? 11.557 -4.715 -1.630 1.00 97.81 119 MET A N 1
ATOM 917 C CA . MET A 1 119 ? 11.029 -5.312 -0.398 1.00 97.81 119 MET A CA 1
ATOM 918 C C . MET A 1 119 ? 12.060 -5.362 0.733 1.00 97.81 119 MET A C 1
ATOM 920 O O . MET A 1 119 ? 11.686 -5.237 1.898 1.00 97.81 119 MET A O 1
ATOM 924 N N . ALA A 1 120 ? 13.354 -5.455 0.409 1.00 96.69 120 ALA A N 1
ATOM 925 C CA . ALA A 1 120 ? 14.439 -5.375 1.386 1.00 96.69 120 ALA A CA 1
ATOM 926 C C . ALA A 1 120 ? 14.504 -4.026 2.128 1.00 96.69 120 ALA A C 1
ATOM 928 O O . ALA A 1 120 ? 15.125 -3.956 3.186 1.00 96.69 120 ALA A O 1
ATOM 929 N N . VAL A 1 121 ? 13.870 -2.975 1.598 1.00 96.75 121 VAL A N 1
ATOM 930 C CA . VAL A 1 121 ? 13.774 -1.655 2.242 1.00 96.75 121 VAL A CA 1
ATOM 931 C C . VAL A 1 121 ? 12.375 -1.415 2.805 1.00 96.75 121 VAL A C 1
ATOM 933 O O . VAL A 1 121 ? 12.235 -1.008 3.957 1.00 96.75 121 VAL A O 1
ATOM 936 N N . VAL A 1 122 ? 11.338 -1.712 2.020 1.00 96.56 122 VAL A N 1
ATOM 937 C CA . VAL A 1 122 ? 9.944 -1.421 2.383 1.00 96.56 122 VAL A CA 1
ATOM 938 C C . VAL A 1 122 ? 9.475 -2.231 3.593 1.00 96.56 122 VAL A C 1
ATOM 940 O O . VAL A 1 122 ? 8.864 -1.661 4.494 1.00 96.56 122 VAL A O 1
ATOM 943 N N . LEU A 1 123 ? 9.776 -3.534 3.655 1.00 95.56 123 LEU A N 1
ATOM 944 C CA . LEU A 1 123 ? 9.305 -4.383 4.756 1.00 95.56 123 LEU A CA 1
ATOM 945 C C . LEU A 1 123 ? 9.938 -3.997 6.104 1.00 95.56 123 LEU A C 1
ATOM 947 O O . LEU A 1 123 ? 9.189 -3.814 7.066 1.00 95.56 123 LEU A O 1
ATOM 951 N N . PRO A 1 124 ? 11.271 -3.798 6.217 1.00 96.19 124 PRO A N 1
ATOM 952 C CA . PRO A 1 124 ? 11.860 -3.300 7.459 1.00 96.19 124 PRO A CA 1
ATOM 953 C C . PRO A 1 124 ? 11.317 -1.936 7.883 1.00 96.19 124 PRO A C 1
ATOM 955 O O . PRO A 1 124 ? 11.104 -1.726 9.074 1.00 96.19 124 PRO A O 1
ATOM 958 N N . HIS A 1 125 ? 11.071 -1.029 6.929 1.00 95.62 125 HIS A N 1
ATOM 959 C CA . HIS A 1 125 ? 10.496 0.285 7.223 1.00 95.62 125 HIS A CA 1
ATOM 960 C C . HIS A 1 125 ? 9.086 0.159 7.809 1.00 95.62 125 HIS A C 1
ATOM 962 O O . HIS A 1 125 ? 8.828 0.653 8.903 1.00 95.62 125 HIS A O 1
ATOM 968 N N . ALA A 1 126 ? 8.192 -0.570 7.135 1.00 91.94 126 ALA A N 1
ATOM 969 C CA . ALA A 1 126 ? 6.827 -0.787 7.614 1.00 91.94 126 ALA A CA 1
ATOM 970 C C . ALA A 1 126 ? 6.797 -1.473 8.990 1.00 91.94 126 ALA A C 1
ATOM 972 O O . ALA A 1 126 ? 6.009 -1.103 9.860 1.00 91.94 126 ALA A O 1
ATOM 973 N N . LYS A 1 127 ? 7.696 -2.435 9.219 1.00 89.62 127 LYS A N 1
ATOM 974 C CA . LYS A 1 127 ? 7.815 -3.125 10.504 1.00 89.62 127 LYS A CA 1
ATOM 975 C C . LYS A 1 127 ? 8.330 -2.219 11.620 1.00 89.62 127 LYS A C 1
ATOM 977 O O . LYS A 1 127 ? 7.824 -2.290 12.732 1.00 89.62 127 LYS A O 1
ATOM 982 N N . ALA A 1 128 ? 9.292 -1.345 11.331 1.00 91.00 128 ALA A N 1
ATOM 983 C CA . ALA A 1 128 ? 9.771 -0.368 12.305 1.00 91.00 128 ALA A CA 1
ATOM 984 C C . ALA A 1 128 ? 8.650 0.590 12.744 1.00 91.00 128 ALA A C 1
ATOM 986 O O . ALA A 1 128 ? 8.535 0.891 13.931 1.00 91.00 128 ALA A O 1
ATOM 987 N N . GLU A 1 129 ? 7.788 1.012 11.815 1.00 89.31 129 GLU A N 1
ATOM 988 C CA . GLU A 1 129 ? 6.602 1.823 12.121 1.00 89.31 129 GLU A CA 1
ATOM 989 C C . GLU A 1 129 ? 5.583 1.049 12.977 1.00 89.31 129 GLU A C 1
ATOM 991 O O . GLU A 1 129 ? 5.026 1.598 13.930 1.00 89.31 129 GLU A O 1
ATOM 996 N N . GLN A 1 130 ? 5.378 -0.245 12.699 1.00 80.00 130 GLN A N 1
ATOM 997 C CA . GLN A 1 130 ? 4.547 -1.120 13.536 1.00 80.00 130 GLN A CA 1
ATOM 998 C C . GLN A 1 130 ? 5.104 -1.267 14.957 1.00 80.00 130 GLN A C 1
ATOM 1000 O O . GLN A 1 130 ? 4.374 -1.092 15.935 1.00 80.00 130 GLN A O 1
ATOM 1005 N N . ASP A 1 131 ? 6.403 -1.533 15.084 1.00 80.81 131 ASP A N 1
ATOM 1006 C CA . ASP A 1 131 ? 7.069 -1.687 16.375 1.00 80.81 131 ASP A CA 1
ATOM 1007 C C . ASP A 1 131 ? 7.031 -0.379 17.183 1.00 80.81 131 ASP A C 1
ATOM 1009 O O . ASP A 1 131 ? 6.768 -0.399 18.389 1.00 80.81 131 ASP A O 1
ATOM 1013 N N . ALA A 1 132 ? 7.231 0.770 16.530 1.00 80.38 132 ALA A N 1
ATOM 1014 C CA . ALA A 1 132 ? 7.119 2.083 17.160 1.00 80.38 132 ALA A CA 1
ATOM 1015 C C . ALA A 1 132 ? 5.691 2.353 17.661 1.00 80.38 132 ALA A C 1
ATOM 1017 O O . ALA A 1 132 ? 5.507 2.799 18.797 1.00 80.38 132 ALA A O 1
ATOM 1018 N N . ALA A 1 133 ? 4.671 2.031 16.861 1.00 73.50 133 ALA A N 1
ATOM 1019 C CA . ALA A 1 133 ? 3.275 2.163 17.270 1.00 73.50 133 ALA A CA 1
ATOM 1020 C C . ALA A 1 133 ? 2.952 1.291 18.497 1.00 73.50 133 ALA A C 1
ATOM 1022 O O . ALA A 1 133 ? 2.331 1.771 19.449 1.00 73.50 133 ALA A O 1
ATOM 1023 N N . HIS A 1 134 ? 3.442 0.047 18.532 1.00 69.12 134 HIS A N 1
ATOM 1024 C CA . HIS A 1 134 ? 3.289 -0.838 19.690 1.00 69.12 134 HIS A CA 1
ATOM 1025 C C . HIS A 1 134 ? 3.976 -0.296 20.947 1.00 69.12 134 HIS A C 1
ATOM 1027 O O . HIS A 1 134 ? 3.401 -0.357 22.035 1.00 69.12 134 HIS A O 1
ATOM 1033 N N . GLN A 1 135 ? 5.178 0.273 20.820 1.00 67.62 135 GLN A N 1
ATOM 1034 C CA . GLN A 1 135 ? 5.880 0.891 21.948 1.00 67.62 135 GLN A CA 1
ATOM 1035 C C . GLN A 1 135 ? 5.137 2.119 22.485 1.00 67.62 135 GLN A C 1
ATOM 1037 O O . GLN A 1 135 ? 5.024 2.283 23.700 1.00 67.62 135 GLN A O 1
ATOM 1042 N N . HIS A 1 136 ? 4.592 2.959 21.602 1.00 63.50 136 HIS A N 1
ATOM 1043 C CA . HIS A 1 136 ? 3.783 4.109 22.004 1.00 63.50 136 HIS A CA 1
ATOM 1044 C C . HIS A 1 136 ? 2.494 3.691 22.717 1.00 63.50 136 HIS A C 1
ATOM 1046 O O . HIS A 1 136 ? 2.138 4.302 23.727 1.00 63.50 136 HIS A O 1
ATOM 1052 N N . LEU A 1 137 ? 1.829 2.634 22.246 1.00 55.59 137 LEU A N 1
ATOM 1053 C CA . LEU A 1 137 ? 0.646 2.086 22.904 1.00 55.59 137 LEU A CA 1
ATOM 1054 C C . LEU A 1 137 ? 0.981 1.510 24.285 1.00 55.59 137 LEU A C 1
ATOM 1056 O O . LEU A 1 137 ? 0.301 1.830 25.257 1.00 55.59 137 LEU A O 1
ATOM 1060 N N . ALA A 1 138 ? 2.053 0.719 24.391 1.00 53.41 138 ALA A N 1
ATOM 1061 C CA . ALA A 1 138 ? 2.505 0.154 25.661 1.00 53.41 138 ALA A CA 1
ATOM 1062 C C . ALA A 1 138 ? 2.856 1.253 26.679 1.00 53.41 138 ALA A C 1
ATOM 1064 O O . ALA A 1 138 ? 2.404 1.206 27.821 1.00 53.41 138 ALA A O 1
ATOM 1065 N N . ALA A 1 139 ? 3.575 2.294 26.246 1.00 55.62 139 ALA A N 1
ATOM 1066 C CA . ALA A 1 139 ? 3.895 3.445 27.087 1.00 55.62 139 ALA A CA 1
ATOM 1067 C C . ALA A 1 139 ? 2.643 4.239 27.503 1.00 55.62 139 ALA A C 1
ATOM 1069 O O . ALA A 1 139 ? 2.559 4.710 28.637 1.00 55.62 139 ALA A O 1
ATOM 1070 N N . GLY A 1 140 ? 1.661 4.378 26.606 1.00 46.84 140 GLY A N 1
ATOM 1071 C CA . GLY A 1 140 ? 0.370 4.997 26.911 1.00 46.84 140 GLY A CA 1
ATOM 1072 C C . GLY A 1 140 ? -0.433 4.200 27.940 1.00 46.84 140 GLY A C 1
ATOM 1073 O O . GLY A 1 140 ? -0.994 4.786 28.862 1.00 46.84 140 GLY A O 1
ATOM 1074 N N . LEU A 1 141 ? -0.432 2.871 27.829 1.00 40.25 141 LEU A N 1
ATOM 1075 C CA . LEU A 1 141 ? -1.116 1.976 28.759 1.00 40.25 141 LEU A CA 1
ATOM 1076 C C . LEU A 1 141 ? -0.452 1.976 30.142 1.00 40.25 141 LEU A C 1
ATOM 1078 O O . LEU A 1 141 ? -1.144 2.042 31.155 1.00 40.25 141 LEU A O 1
ATOM 1082 N N . ASP A 1 142 ? 0.879 1.950 30.200 1.00 43.00 142 ASP A N 1
ATOM 1083 C CA . ASP A 1 142 ? 1.616 2.048 31.463 1.00 43.00 142 ASP A CA 1
ATOM 1084 C C . ASP A 1 142 ? 1.399 3.410 32.125 1.00 43.00 142 ASP A C 1
ATOM 1086 O O . ASP A 1 142 ? 1.149 3.478 33.329 1.00 43.00 142 ASP A O 1
ATOM 1090 N N . ARG A 1 143 ? 1.386 4.492 31.335 1.00 40.91 143 ARG A N 1
ATOM 1091 C CA . ARG A 1 143 ? 1.043 5.826 31.828 1.00 40.91 143 ARG A CA 1
ATOM 1092 C C . ARG A 1 143 ? -0.374 5.865 32.394 1.00 40.91 143 ARG A C 1
ATOM 1094 O O . ARG A 1 143 ? -0.545 6.317 33.522 1.00 40.91 143 ARG A O 1
ATOM 1101 N N . ALA A 1 144 ? -1.354 5.327 31.669 1.00 41.56 144 ALA A N 1
ATOM 1102 C CA . ALA A 1 144 ? -2.737 5.229 32.127 1.00 41.56 144 ALA A CA 1
ATOM 1103 C C . ALA A 1 144 ? -2.866 4.393 33.410 1.00 41.56 144 ALA A C 1
ATOM 1105 O O . ALA A 1 144 ? -3.642 4.753 34.284 1.00 41.56 144 ALA A O 1
ATOM 1106 N N . LYS A 1 145 ? -2.066 3.334 33.584 1.00 43.06 145 LYS A N 1
ATOM 1107 C CA . LYS A 1 145 ? -2.021 2.543 34.828 1.00 43.06 145 LYS A CA 1
ATOM 1108 C C . LYS A 1 145 ? -1.382 3.295 35.997 1.00 43.06 145 LYS A C 1
ATOM 1110 O O . LYS A 1 145 ? -1.791 3.090 37.135 1.00 43.06 145 LYS A O 1
ATOM 1115 N N . THR A 1 146 ? -0.389 4.147 35.740 1.00 47.38 146 THR A N 1
ATOM 1116 C CA . THR A 1 146 ? 0.272 4.960 36.781 1.00 47.38 146 THR A CA 1
ATOM 1117 C C . THR A 1 146 ? -0.477 6.244 37.135 1.00 47.38 146 THR A C 1
ATOM 1119 O O . THR A 1 146 ? -0.352 6.727 38.256 1.00 47.38 146 THR A O 1
ATOM 1122 N N . GLU A 1 147 ? -1.238 6.798 36.189 1.00 40.72 147 GLU A N 1
ATOM 1123 C CA . GLU A 1 147 ? -2.061 8.002 36.354 1.00 40.72 147 GLU A CA 1
ATOM 1124 C C . GLU A 1 147 ? -3.533 7.658 36.642 1.00 40.72 147 GLU A C 1
ATOM 1126 O O . GLU A 1 147 ? -4.318 8.562 36.929 1.00 40.72 147 GLU A O 1
ATOM 1131 N N . ALA A 1 148 ? -3.906 6.369 36.618 1.00 34.44 148 ALA A N 1
ATOM 1132 C CA . ALA A 1 148 ? -5.202 5.908 37.091 1.00 34.44 148 ALA A CA 1
ATOM 1133 C C . ALA A 1 148 ? -5.369 6.374 38.544 1.00 34.44 148 ALA A C 1
ATOM 1135 O O . ALA A 1 148 ? -4.567 5.985 39.402 1.00 34.44 148 ALA A O 1
ATOM 1136 N N . PRO A 1 149 ? -6.377 7.213 38.846 1.00 37.41 149 PRO A N 1
ATOM 1137 C CA . PRO A 1 149 ? -6.643 7.600 40.216 1.00 37.41 149 PRO A CA 1
ATOM 1138 C C . PRO A 1 149 ? -6.897 6.323 41.016 1.00 37.41 149 PRO A C 1
ATOM 1140 O O . PRO A 1 149 ? -7.744 5.509 40.648 1.00 37.41 149 PRO A O 1
ATOM 1143 N N . GLU A 1 150 ? -6.113 6.145 42.077 1.00 41.78 150 GLU A N 1
ATOM 1144 C CA . GLU A 1 150 ? -6.270 5.114 43.099 1.00 41.78 150 GLU A CA 1
ATOM 1145 C C . GLU A 1 150 ? -7.758 4.975 43.435 1.00 41.78 150 GLU A C 1
ATOM 1147 O O . GLU A 1 150 ? -8.301 5.861 44.085 1.00 41.78 150 GLU A O 1
ATOM 1152 N N . LYS A 1 151 ? -8.417 3.932 42.890 1.00 42.12 151 LYS A N 1
ATOM 1153 C CA . LYS A 1 151 ? -9.862 3.657 43.003 1.00 42.12 151 LYS A CA 1
ATOM 1154 C C . LYS A 1 151 ? -10.677 4.924 43.287 1.00 42.12 151 LYS A C 1
ATOM 1156 O O . LYS A 1 151 ? -11.186 5.109 44.391 1.00 42.12 151 LYS A O 1
ATOM 1161 N N . ALA A 1 152 ? -10.813 5.803 42.297 1.00 42.84 152 ALA A N 1
ATOM 1162 C CA . ALA A 1 152 ? -11.984 6.665 42.329 1.00 42.84 152 ALA A CA 1
ATOM 1163 C C . ALA A 1 152 ? -13.198 5.725 42.349 1.00 42.84 152 ALA A C 1
ATOM 1165 O O . ALA A 1 152 ? -13.241 4.803 41.531 1.00 42.84 152 ALA A O 1
ATOM 1166 N N . ASP A 1 153 ? -14.115 5.909 43.304 1.00 44.56 153 ASP A N 1
ATOM 1167 C CA . ASP A 1 153 ? -15.439 5.278 43.327 1.00 44.56 153 ASP A CA 1
ATOM 1168 C C . ASP A 1 153 ? -16.158 5.647 42.018 1.00 44.56 153 ASP A C 1
ATOM 1170 O O . ASP A 1 153 ? -16.913 6.616 41.933 1.00 44.56 153 ASP A O 1
ATOM 1174 N N . GLY A 1 154 ? -15.815 4.942 40.942 1.00 47.22 154 GLY A N 1
ATOM 1175 C CA . GLY A 1 154 ? -16.458 5.060 39.649 1.00 47.22 154 GLY A CA 1
ATOM 1176 C C . GLY A 1 154 ? -17.879 4.521 39.757 1.00 47.22 154 GLY A C 1
ATOM 1177 O O . GLY A 1 154 ? -18.168 3.734 40.663 1.00 47.22 154 GLY A O 1
ATOM 1178 N N . PRO A 1 155 ? -18.787 4.930 38.857 1.00 49.84 155 PRO A N 1
ATOM 1179 C CA . PRO A 1 155 ? -20.119 4.353 38.835 1.00 49.84 155 PRO A CA 1
ATOM 1180 C C . PRO A 1 155 ? -19.986 2.837 38.663 1.00 49.84 155 PRO A C 1
ATOM 1182 O O . PRO A 1 155 ? -19.435 2.364 37.667 1.00 49.84 155 PRO A O 1
ATOM 1185 N N . GLU A 1 156 ? -20.444 2.081 39.662 1.00 57.41 156 GLU A N 1
ATOM 1186 C CA . GLU A 1 156 ? -20.558 0.633 39.541 1.00 57.41 156 GLU A CA 1
ATOM 1187 C C . GLU A 1 156 ? -21.427 0.325 38.320 1.00 57.41 156 GLU A C 1
ATOM 1189 O O . GLU A 1 156 ? -22.455 0.971 38.089 1.00 57.41 156 GLU A O 1
ATOM 1194 N N . LEU A 1 157 ? -21.008 -0.661 37.523 1.00 56.44 157 LEU A N 1
ATOM 1195 C CA . LEU A 1 157 ? -21.860 -1.188 36.465 1.00 56.44 157 LEU A CA 1
ATOM 1196 C C . LEU A 1 157 ? -23.205 -1.589 37.096 1.00 56.44 157 LEU A C 1
ATOM 1198 O O . LEU A 1 157 ? -23.199 -2.295 38.111 1.00 56.44 157 LEU A O 1
ATOM 1202 N N . PRO A 1 158 ? -24.352 -1.174 36.524 1.00 59.03 158 PRO A N 1
ATOM 1203 C CA . PRO A 1 158 ? -25.657 -1.545 37.053 1.00 59.03 158 PRO A CA 1
ATOM 1204 C C . PRO A 1 158 ? -25.750 -3.060 37.289 1.00 59.03 158 PRO A C 1
ATOM 1206 O O . PRO A 1 158 ? -25.277 -3.858 36.476 1.00 59.03 158 PRO A O 1
ATOM 1209 N N . ALA A 1 159 ? -26.350 -3.481 38.407 1.00 59.91 159 ALA A N 1
ATOM 1210 C CA . ALA A 1 159 ? -26.334 -4.883 38.842 1.00 59.91 159 ALA A CA 1
ATOM 1211 C C . ALA A 1 159 ? -26.901 -5.861 37.792 1.00 59.91 159 ALA A C 1
ATOM 1213 O O . ALA A 1 159 ? -26.444 -6.998 37.683 1.00 59.91 159 ALA A O 1
ATOM 1214 N N . ASN A 1 160 ? -27.863 -5.409 36.986 1.00 53.81 160 ASN A N 1
ATOM 1215 C CA . ASN A 1 160 ? -28.410 -6.145 35.846 1.00 53.81 160 ASN A CA 1
ATOM 1216 C C . ASN A 1 160 ? -27.381 -6.365 34.724 1.00 53.81 160 ASN A C 1
ATOM 1218 O O . ASN A 1 160 ? -27.388 -7.425 34.108 1.00 53.81 160 ASN A O 1
ATOM 1222 N N . VAL A 1 161 ? -26.481 -5.410 34.479 1.00 53.28 161 VAL A N 1
ATOM 1223 C CA . VAL A 1 161 ? -25.397 -5.537 33.491 1.00 53.28 161 VAL A CA 1
ATOM 1224 C C . VAL A 1 161 ? -24.331 -6.509 34.005 1.00 53.28 161 VAL A C 1
ATOM 1226 O O . VAL A 1 161 ? -23.942 -7.425 33.287 1.00 53.28 161 VAL A O 1
ATOM 1229 N N . MET A 1 162 ? -23.925 -6.386 35.274 1.00 60.88 162 MET A N 1
ATOM 1230 C CA . MET A 1 162 ? -22.938 -7.282 35.900 1.00 60.88 162 MET A CA 1
ATOM 1231 C C . MET A 1 162 ? -23.404 -8.738 35.983 1.00 60.88 162 MET A C 1
ATOM 1233 O O . MET A 1 162 ? -22.638 -9.650 35.667 1.00 60.88 162 MET A O 1
ATOM 1237 N N . ALA A 1 163 ? -24.655 -8.973 36.390 1.00 56.34 163 ALA A N 1
ATOM 1238 C CA . ALA A 1 163 ? -25.227 -10.317 36.444 1.00 56.34 163 ALA A CA 1
ATOM 1239 C C . ALA A 1 163 ? -25.219 -10.983 35.060 1.00 56.34 163 ALA A C 1
ATOM 1241 O O . ALA A 1 163 ? -24.874 -12.157 34.941 1.00 56.34 163 ALA A O 1
ATOM 1242 N N . LEU A 1 164 ? -25.523 -10.212 34.016 1.00 50.84 164 LEU A N 1
ATOM 1243 C CA . LEU A 1 164 ? -25.613 -10.702 32.646 1.00 50.84 164 LEU A CA 1
ATOM 1244 C C . LEU A 1 164 ? -24.232 -10.961 32.016 1.00 50.84 164 LEU A C 1
ATOM 1246 O O . LEU A 1 164 ? -24.045 -11.969 31.338 1.00 50.84 164 LEU A O 1
ATOM 1250 N N . LEU A 1 165 ? -23.236 -10.114 32.296 1.00 57.28 165 LEU A N 1
ATOM 1251 C CA . LEU A 1 165 ? -21.834 -10.366 31.926 1.00 57.28 165 LEU A CA 1
ATOM 1252 C C . LEU A 1 165 ? -21.295 -11.637 32.600 1.00 57.28 165 LEU A C 1
ATOM 1254 O O . LEU A 1 165 ? -20.629 -12.454 31.963 1.00 57.28 165 LEU A O 1
ATOM 1258 N N . THR A 1 166 ? -21.657 -11.841 33.868 1.00 61.41 166 THR A N 1
ATOM 1259 C CA . THR A 1 166 ? -21.248 -13.010 34.658 1.00 61.41 166 THR A CA 1
ATOM 1260 C C . THR A 1 166 ? -21.898 -14.301 34.152 1.00 61.41 166 THR A C 1
ATOM 1262 O O . THR A 1 166 ? -21.216 -15.317 34.032 1.00 61.41 166 THR A O 1
ATOM 1265 N N . GLU A 1 167 ? -23.193 -14.275 33.811 1.00 49.66 167 GLU A N 1
ATOM 1266 C CA . GLU A 1 167 ? -23.920 -15.422 33.234 1.00 49.66 167 GLU A CA 1
ATOM 1267 C C . GLU A 1 167 ? -23.269 -15.934 31.941 1.00 49.66 167 GLU A C 1
ATOM 1269 O O . GLU A 1 167 ? -23.273 -17.136 31.668 1.00 49.66 167 GLU A O 1
ATOM 1274 N N . HIS A 1 168 ? -22.658 -15.034 31.170 1.00 49.78 168 HIS A N 1
ATOM 1275 C CA . HIS A 1 168 ? -22.021 -15.354 29.897 1.00 49.78 168 HIS A CA 1
ATOM 1276 C C . HIS A 1 168 ? -20.491 -15.488 29.964 1.00 49.78 168 HIS A C 1
ATOM 1278 O O . HIS A 1 168 ? -19.870 -15.716 28.927 1.00 49.78 168 HIS A O 1
ATOM 1284 N N . GLY A 1 169 ? -19.887 -15.403 31.156 1.00 49.72 169 GLY A N 1
ATOM 1285 C CA . GLY A 1 169 ? -18.441 -15.559 31.346 1.00 49.72 169 GLY A CA 1
ATOM 1286 C C . GLY A 1 169 ? -17.608 -14.470 30.665 1.00 49.72 169 GLY A C 1
ATOM 1287 O O . GLY A 1 169 ? -16.511 -14.751 30.192 1.00 49.72 169 GLY A O 1
ATOM 1288 N N . ILE A 1 170 ? -18.153 -13.257 30.567 1.00 54.84 170 ILE A N 1
ATOM 1289 C CA . ILE A 1 170 ? -17.538 -12.127 29.872 1.00 54.84 170 ILE A CA 1
ATOM 1290 C C . ILE A 1 170 ? -16.814 -11.257 30.899 1.00 54.84 170 ILE A C 1
ATOM 1292 O O . ILE A 1 170 ? -17.437 -10.738 31.827 1.00 54.84 170 ILE A O 1
ATOM 1296 N N . GLU A 1 171 ? -15.505 -11.084 30.721 1.00 55.91 171 GLU A N 1
ATOM 1297 C CA . GLU A 1 171 ? -14.716 -10.120 31.487 1.00 55.91 171 GLU A CA 1
ATOM 1298 C C . GLU A 1 171 ? -14.965 -8.717 30.917 1.00 55.91 171 GLU A C 1
ATOM 1300 O O . GLU A 1 171 ? -14.832 -8.496 29.717 1.00 55.91 171 GLU A O 1
ATOM 1305 N N . ALA A 1 172 ? -15.385 -7.775 31.763 1.00 55.78 172 ALA A N 1
ATOM 1306 C CA . ALA A 1 172 ? -15.631 -6.391 31.372 1.00 55.78 172 ALA A CA 1
ATOM 1307 C C . ALA A 1 172 ? -14.898 -5.440 32.316 1.00 55.78 172 ALA A C 1
ATOM 1309 O O . ALA A 1 172 ? -14.912 -5.627 33.534 1.00 55.78 172 ALA A O 1
ATOM 1310 N N . GLU A 1 173 ? -14.316 -4.384 31.755 1.00 55.91 173 GLU A N 1
ATOM 1311 C CA . GLU A 1 173 ? -13.660 -3.316 32.506 1.00 55.91 173 GLU A CA 1
ATOM 1312 C C . GLU A 1 173 ? -14.426 -2.001 32.325 1.00 55.91 173 GLU A C 1
ATOM 1314 O O . GLU A 1 173 ? -14.635 -1.540 31.203 1.00 55.91 173 GLU A O 1
ATOM 1319 N N . ALA A 1 174 ? -14.845 -1.375 33.428 1.00 54.66 174 ALA A N 1
ATOM 1320 C CA . ALA A 1 174 ? -15.496 -0.070 33.397 1.00 54.66 174 ALA A CA 1
ATOM 1321 C C . ALA A 1 174 ? -14.441 1.053 33.362 1.00 54.66 174 ALA A C 1
ATOM 1323 O O . ALA A 1 174 ? -13.710 1.261 34.329 1.00 54.66 174 ALA A O 1
ATOM 1324 N N . GLY A 1 175 ? -14.358 1.783 32.246 1.00 51.44 175 GLY A N 1
ATOM 1325 C CA . GLY A 1 175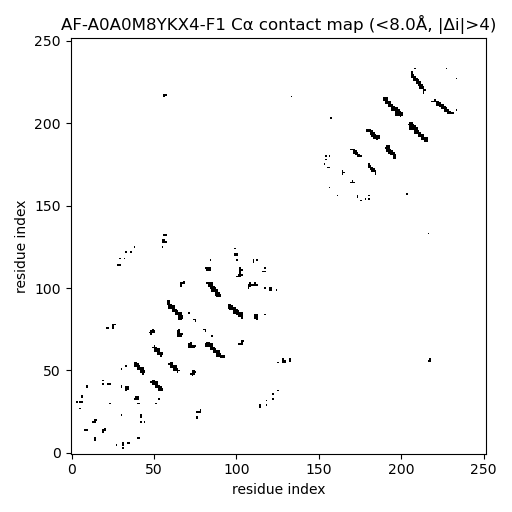 ? -13.488 2.960 32.093 1.00 51.44 175 GLY A CA 1
ATOM 1326 C C . GLY A 1 175 ? -14.169 4.275 32.506 1.00 51.44 175 GLY A C 1
ATOM 1327 O O . GLY A 1 175 ? -15.363 4.447 32.278 1.00 51.44 175 GLY A O 1
ATOM 1328 N N . VAL A 1 176 ? -13.410 5.217 33.086 1.00 50.91 176 VAL A N 1
ATOM 1329 C CA . VAL A 1 176 ? -13.942 6.408 33.799 1.00 50.91 176 VAL A CA 1
ATOM 1330 C C . VAL A 1 176 ? -13.971 7.699 32.956 1.00 50.91 176 VAL A C 1
ATOM 1332 O O . VAL A 1 176 ? -14.468 8.724 33.409 1.00 50.91 176 VAL A O 1
ATOM 1335 N N . ASP A 1 177 ? -13.526 7.689 31.702 1.00 45.06 177 ASP A N 1
ATOM 1336 C CA . ASP A 1 177 ? -13.171 8.947 31.017 1.00 45.06 177 ASP A CA 1
ATOM 1337 C C . ASP A 1 177 ? -14.321 9.917 30.677 1.00 45.06 177 ASP A C 1
ATOM 1339 O O . ASP A 1 177 ? -14.053 11.037 30.252 1.00 45.06 177 ASP A O 1
ATOM 1343 N N . THR A 1 178 ? -15.599 9.546 30.838 1.00 45.47 178 THR A N 1
ATOM 1344 C CA . THR A 1 178 ? -16.719 10.387 30.340 1.00 45.47 178 THR A CA 1
ATOM 1345 C C . THR A 1 178 ? -18.015 10.361 31.162 1.00 45.47 178 THR A C 1
ATOM 1347 O O . THR A 1 178 ? -18.998 10.967 30.752 1.00 45.47 178 THR A O 1
ATOM 1350 N N . GLY A 1 179 ? -18.055 9.699 32.325 1.00 48.91 179 GLY A N 1
ATOM 1351 C CA . GLY A 1 179 ? -19.309 9.526 33.086 1.00 48.91 179 GLY A CA 1
ATOM 1352 C C . GLY A 1 179 ? -20.270 8.476 32.500 1.00 48.91 179 GLY A C 1
ATOM 1353 O O . GLY A 1 179 ? -21.342 8.248 33.048 1.00 48.91 179 GLY A O 1
ATOM 1354 N N . THR A 1 180 ? -19.861 7.800 31.427 1.00 55.97 180 THR A N 1
ATOM 1355 C CA . THR A 1 180 ? -20.508 6.628 30.824 1.00 55.97 180 THR A CA 1
ATOM 1356 C C . THR A 1 180 ? -19.574 5.428 30.926 1.00 55.97 180 THR A C 1
ATOM 1358 O O . THR A 1 180 ? -18.378 5.557 30.657 1.00 55.97 180 THR A O 1
ATOM 1361 N N . TYR A 1 181 ? -20.102 4.260 31.292 1.00 59.91 181 TYR A N 1
ATOM 1362 C CA . TYR A 1 181 ? -19.321 3.024 31.323 1.00 59.91 181 TYR A CA 1
ATOM 1363 C C . TYR A 1 181 ? -19.102 2.480 29.904 1.00 59.91 181 TYR A C 1
ATOM 1365 O O . TYR A 1 181 ? -19.950 2.627 29.024 1.00 59.91 181 TYR A O 1
ATOM 1373 N N . ARG A 1 182 ? -17.946 1.854 29.679 1.00 68.62 182 ARG A N 1
ATOM 1374 C CA . ARG A 1 182 ? -17.581 1.181 28.424 1.00 68.62 182 ARG A CA 1
ATOM 1375 C C . ARG A 1 182 ? -17.517 -0.321 28.672 1.00 68.62 182 ARG A C 1
ATOM 1377 O O . ARG A 1 182 ? -17.183 -0.734 29.776 1.00 68.62 182 ARG A O 1
ATOM 1384 N N . ILE A 1 183 ? -17.839 -1.119 27.661 1.00 68.38 183 ILE A N 1
ATOM 1385 C CA . ILE A 1 183 ? -17.711 -2.579 27.701 1.00 68.38 183 ILE A CA 1
ATOM 1386 C C . ILE A 1 183 ? -16.839 -2.992 26.519 1.00 68.38 183 ILE A C 1
ATOM 1388 O O . ILE A 1 183 ? -17.167 -2.671 25.377 1.00 68.38 183 ILE A O 1
ATOM 1392 N N . ALA A 1 184 ? -15.732 -3.677 26.792 1.00 71.00 184 ALA A N 1
ATOM 1393 C CA . ALA A 1 184 ? -14.870 -4.256 25.771 1.00 71.00 184 ALA A CA 1
ATOM 1394 C C . ALA A 1 184 ? -15.088 -5.776 25.696 1.00 71.00 184 ALA A C 1
ATOM 1396 O O . ALA A 1 184 ? -15.253 -6.417 26.729 1.00 71.00 184 ALA A O 1
ATOM 1397 N N . PHE A 1 185 ? -15.098 -6.340 24.487 1.00 68.81 185 PHE A N 1
ATOM 1398 C CA . PHE A 1 185 ? -15.170 -7.783 24.248 1.00 68.81 185 PHE A CA 1
ATOM 1399 C C . PHE A 1 185 ? -14.002 -8.209 23.370 1.00 68.81 185 PHE A C 1
ATOM 1401 O O . PHE A 1 185 ? -13.986 -7.849 22.193 1.00 68.81 185 PHE A O 1
ATOM 1408 N N . ASP A 1 186 ? -13.081 -9.006 23.896 1.00 66.62 186 ASP A N 1
ATOM 1409 C CA . ASP A 1 186 ? -12.023 -9.596 23.078 1.00 66.62 186 ASP A CA 1
ATOM 1410 C C . ASP A 1 186 ? -12.610 -10.645 22.126 1.00 66.62 186 ASP A C 1
ATOM 1412 O O . ASP A 1 186 ? -13.440 -11.483 22.500 1.00 66.62 186 ASP A O 1
ATOM 1416 N N . LEU A 1 187 ? -12.191 -10.590 20.865 1.00 63.25 187 LEU A N 1
ATOM 1417 C CA . LEU A 1 187 ? -12.588 -11.521 19.819 1.00 63.25 187 LEU A CA 1
ATOM 1418 C C . LEU A 1 187 ? -11.425 -12.466 19.470 1.00 63.25 187 LEU A C 1
ATOM 1420 O O . LEU A 1 187 ? -10.258 -12.105 19.613 1.00 63.25 187 LEU A O 1
ATOM 1424 N N . PRO A 1 188 ? -11.708 -13.676 18.946 1.00 57.19 188 PRO A N 1
ATOM 1425 C CA . PRO A 1 188 ? -10.669 -14.668 18.645 1.00 57.19 188 PRO A CA 1
ATOM 1426 C C . PRO A 1 188 ? -9.674 -14.274 17.544 1.00 57.19 188 PRO A C 1
ATOM 1428 O O . PRO A 1 188 ? -8.707 -14.997 17.318 1.00 57.19 188 PRO A O 1
ATOM 1431 N N . ASP A 1 189 ? -9.935 -13.195 16.807 1.00 58.06 189 ASP A N 1
ATOM 1432 C CA . ASP A 1 189 ? -9.138 -12.739 15.668 1.00 58.06 189 ASP A CA 1
ATOM 1433 C C . ASP A 1 189 ? -8.349 -11.457 15.961 1.00 58.06 189 ASP A C 1
ATOM 1435 O O . ASP A 1 189 ? -8.113 -10.661 15.053 1.00 58.06 189 ASP A O 1
ATOM 1439 N N . ASP A 1 190 ? -7.927 -11.287 17.220 1.00 66.38 190 ASP A N 1
ATOM 1440 C CA . ASP A 1 190 ? -7.046 -10.195 17.661 1.00 66.38 190 ASP A CA 1
ATOM 1441 C C . ASP A 1 190 ? -7.668 -8.795 17.468 1.00 66.38 190 ASP A C 1
ATOM 1443 O O . ASP A 1 190 ? -7.020 -7.766 17.245 1.00 66.38 190 ASP A O 1
ATOM 1447 N N . THR A 1 191 ? -8.995 -8.768 17.567 1.00 67.38 191 THR A N 1
ATOM 1448 C CA . THR A 1 191 ? -9.812 -7.559 17.617 1.00 67.38 191 THR A CA 1
ATOM 1449 C C . THR A 1 191 ? -10.626 -7.547 18.895 1.00 67.38 191 THR A C 1
ATOM 1451 O O . THR A 1 191 ? -10.833 -8.587 19.510 1.00 67.38 191 THR A O 1
ATOM 1454 N N . TYR A 1 192 ? -11.154 -6.387 19.256 1.00 71.25 192 TYR A N 1
ATOM 1455 C CA . TYR A 1 192 ? -12.135 -6.259 20.318 1.00 71.25 192 TYR A CA 1
ATOM 1456 C C . TYR A 1 192 ? -13.340 -5.444 19.849 1.00 71.25 192 TYR A C 1
ATOM 1458 O O . TYR A 1 192 ? -13.247 -4.604 18.949 1.00 71.25 192 TYR A O 1
ATOM 1466 N N . LEU A 1 193 ? -14.499 -5.699 20.449 1.00 71.38 193 LEU A N 1
ATOM 1467 C CA . LEU A 1 193 ? -15.666 -4.830 20.332 1.00 71.38 193 LEU A CA 1
ATOM 1468 C C . LEU A 1 193 ? -15.664 -3.861 21.500 1.00 71.38 193 LEU A C 1
ATOM 1470 O O . LEU A 1 193 ? -15.646 -4.288 22.646 1.00 71.38 193 LEU A O 1
ATOM 1474 N N . LEU A 1 194 ? -15.740 -2.571 21.220 1.00 74.25 194 LEU A N 1
ATOM 1475 C CA . LEU A 1 194 ? -15.971 -1.532 22.205 1.00 74.25 194 LEU A CA 1
ATOM 1476 C C . LEU A 1 194 ? -17.427 -1.081 22.107 1.00 74.25 194 LEU A C 1
ATOM 1478 O O . LEU A 1 194 ? -17.852 -0.570 21.073 1.00 74.25 194 LEU A O 1
ATOM 1482 N N . CYS A 1 195 ? -18.173 -1.262 23.189 1.00 74.19 195 CYS A N 1
ATOM 1483 C CA . CYS A 1 195 ? -19.564 -0.853 23.313 1.00 74.19 195 CYS A CA 1
ATOM 1484 C C . CYS A 1 195 ? -19.684 0.270 24.341 1.00 74.19 195 CYS A C 1
ATOM 1486 O O . CYS A 1 195 ? -19.154 0.157 25.450 1.00 74.19 195 CYS A O 1
ATOM 1488 N N . TYR A 1 196 ? -20.410 1.330 24.008 1.00 74.19 196 TYR A N 1
ATOM 1489 C CA . TYR A 1 196 ? -20.771 2.370 24.967 1.00 74.19 196 TYR A CA 1
ATOM 1490 C C . TYR A 1 196 ? -22.200 2.866 24.737 1.00 74.19 196 TYR A C 1
ATOM 1492 O O . TYR A 1 196 ? -22.685 2.858 23.603 1.00 74.19 196 TYR A O 1
ATOM 1500 N N . PRO A 1 197 ? -22.901 3.259 25.810 1.00 67.62 197 PRO A N 1
ATOM 1501 C CA . PRO A 1 197 ? -24.244 3.796 25.699 1.00 67.62 197 PRO A CA 1
ATOM 1502 C C . PRO A 1 197 ? -24.193 5.193 25.065 1.00 67.62 197 PRO A C 1
ATOM 1504 O O . PRO A 1 197 ? -23.409 6.042 25.486 1.00 67.62 197 PRO A O 1
ATOM 1507 N N . LEU A 1 198 ? -25.021 5.422 24.045 1.00 66.25 198 LEU A N 1
ATOM 1508 C CA . LEU A 1 198 ? -25.208 6.735 23.415 1.00 66.25 198 LEU A CA 1
ATOM 1509 C C . LEU A 1 198 ? -26.249 7.578 24.149 1.00 66.25 198 LEU A C 1
ATOM 1511 O O . LEU A 1 198 ? -26.147 8.801 24.176 1.00 66.25 198 LEU A O 1
ATOM 1515 N N . ASP A 1 199 ? -27.244 6.912 24.727 1.00 67.19 199 ASP A N 1
ATOM 1516 C CA . ASP A 1 199 ? -28.321 7.531 25.486 1.00 67.19 199 ASP A CA 1
ATOM 1517 C C . ASP A 1 199 ? -28.711 6.616 26.651 1.00 67.19 199 ASP A C 1
ATOM 1519 O O . ASP A 1 199 ? -28.591 5.389 26.558 1.00 67.19 199 ASP A O 1
ATOM 1523 N N . ILE A 1 200 ? -29.110 7.222 27.767 1.00 63.50 200 ILE A N 1
ATOM 1524 C CA . ILE A 1 200 ? -29.439 6.551 29.026 1.00 63.50 200 ILE A CA 1
ATOM 1525 C C . ILE A 1 200 ? -30.724 7.183 29.557 1.00 63.50 200 ILE A C 1
ATOM 1527 O O . ILE A 1 200 ? -30.814 8.404 29.688 1.00 63.50 200 ILE A O 1
ATOM 1531 N N . ASP A 1 201 ? -31.719 6.357 29.872 1.00 66.19 201 ASP A N 1
ATOM 1532 C CA . ASP A 1 201 ? -32.980 6.839 30.425 1.00 66.19 201 ASP A CA 1
ATOM 1533 C C . ASP A 1 201 ? -32.863 7.302 31.891 1.00 66.19 201 ASP A C 1
ATOM 1535 O O . ASP A 1 201 ? -31.814 7.235 32.536 1.00 66.19 201 ASP A O 1
ATOM 1539 N N . ALA A 1 202 ? -33.975 7.803 32.435 1.00 67.44 202 ALA A N 1
ATOM 1540 C CA . ALA A 1 202 ? -34.039 8.313 33.804 1.00 67.44 202 ALA A CA 1
ATOM 1541 C C . ALA A 1 202 ? -33.747 7.249 34.882 1.00 67.44 202 ALA A C 1
ATOM 1543 O O . ALA A 1 202 ? -33.421 7.619 36.010 1.00 67.44 202 ALA A O 1
ATOM 1544 N N . ASP A 1 203 ? -33.846 5.961 34.540 1.00 62.84 203 ASP A N 1
ATOM 1545 C CA . ASP A 1 203 ? -33.591 4.830 35.433 1.00 62.84 203 ASP A CA 1
ATOM 1546 C C . ASP A 1 203 ? -32.152 4.292 35.292 1.00 62.84 203 ASP A C 1
ATOM 1548 O O . ASP A 1 203 ? -31.777 3.321 35.954 1.00 62.84 203 ASP A O 1
ATOM 1552 N N . GLY A 1 204 ? -31.315 4.935 34.468 1.00 57.72 204 GLY A N 1
ATOM 1553 C CA . GLY A 1 204 ? -29.927 4.533 34.253 1.00 57.72 204 GLY A CA 1
ATOM 1554 C C . GLY A 1 204 ? -29.770 3.379 33.261 1.00 57.72 204 GLY A C 1
ATOM 1555 O O . GLY A 1 204 ? -28.703 2.762 33.215 1.00 57.72 204 GLY A O 1
ATOM 1556 N N . VAL A 1 205 ? -30.806 3.068 32.475 1.00 61.22 205 VAL A N 1
ATOM 1557 C CA . VAL A 1 205 ? -30.779 2.010 31.463 1.00 61.22 205 VAL A CA 1
ATOM 1558 C C . VAL A 1 205 ? -30.418 2.613 30.103 1.00 61.22 205 VAL A C 1
ATOM 1560 O O . VAL A 1 205 ? -31.081 3.542 29.644 1.00 61.22 205 VAL A O 1
ATOM 1563 N N . PRO A 1 206 ? -29.385 2.098 29.417 1.00 60.88 206 PRO A N 1
ATOM 1564 C CA . PRO A 1 206 ? -29.072 2.544 28.068 1.00 60.88 206 PRO A CA 1
ATOM 1565 C C . PRO A 1 206 ? -30.203 2.280 27.073 1.00 60.88 206 PRO A C 1
ATOM 1567 O O . PRO A 1 206 ? -30.632 1.136 26.905 1.00 60.88 206 PRO A O 1
ATOM 1570 N N . THR A 1 207 ? -30.637 3.324 26.372 1.00 64.12 207 THR A N 1
ATOM 1571 C CA . THR A 1 207 ? -31.680 3.278 25.331 1.00 64.12 207 THR A CA 1
ATOM 1572 C C . THR A 1 207 ? -31.100 3.186 23.922 1.00 64.12 207 THR A C 1
ATOM 1574 O O . THR A 1 207 ? -31.790 2.741 23.005 1.00 64.12 207 THR A O 1
ATOM 1577 N N . ALA A 1 208 ? -29.831 3.562 23.757 1.00 61.72 208 ALA A N 1
ATOM 1578 C CA . ALA A 1 208 ? -29.082 3.460 22.513 1.00 61.72 208 ALA A CA 1
ATOM 1579 C C . ALA A 1 208 ? -27.624 3.090 22.798 1.00 61.72 208 ALA A C 1
ATOM 1581 O O . ALA A 1 208 ? -27.060 3.465 23.829 1.00 61.72 208 ALA A O 1
ATOM 1582 N N . TRP A 1 209 ? -27.001 2.377 21.863 1.00 68.44 209 TRP A N 1
ATOM 1583 C CA . TRP A 1 209 ? -25.616 1.928 21.975 1.00 68.44 209 TRP A CA 1
ATOM 1584 C C . TRP A 1 209 ? -24.836 2.233 20.709 1.00 68.44 209 TRP A C 1
ATOM 1586 O O . TRP A 1 209 ? -25.358 2.112 19.600 1.00 68.44 209 TRP A O 1
ATOM 1596 N N . GLU A 1 210 ? -23.561 2.547 20.896 1.00 66.75 210 GLU A N 1
ATOM 1597 C CA . GLU A 1 210 ? -22.563 2.520 19.844 1.00 66.75 210 GLU A CA 1
ATOM 1598 C C . GLU A 1 210 ? -21.649 1.320 20.068 1.00 66.75 210 GLU A C 1
ATOM 1600 O O . GLU A 1 210 ? -21.110 1.121 21.159 1.00 66.75 210 GLU A O 1
ATOM 1605 N N . VAL A 1 211 ? -21.493 0.507 19.025 1.00 68.44 211 VAL A N 1
ATOM 1606 C CA . VAL A 1 211 ? -20.571 -0.627 19.004 1.00 68.44 211 VAL A CA 1
ATOM 1607 C C . VAL A 1 211 ? -19.553 -0.372 17.909 1.00 68.44 211 VAL A C 1
ATOM 1609 O O . VAL A 1 211 ? -19.922 -0.208 16.748 1.00 68.44 211 VAL A O 1
ATOM 1612 N N . THR A 1 212 ? -18.278 -0.360 18.280 1.00 67.38 212 THR A N 1
ATOM 1613 C CA . THR A 1 212 ? -17.160 -0.231 17.345 1.00 67.38 212 THR A CA 1
ATOM 1614 C C . THR A 1 212 ? -16.265 -1.448 17.459 1.00 67.38 212 THR A C 1
ATOM 1616 O O . THR A 1 212 ? -15.944 -1.893 18.557 1.00 67.38 212 THR A O 1
ATOM 1619 N N . ARG A 1 213 ? -15.843 -2.005 16.326 1.00 70.19 213 ARG A N 1
ATOM 1620 C CA . ARG A 1 213 ? -14.790 -3.019 16.313 1.00 70.19 213 ARG A CA 1
ATOM 1621 C C . ARG A 1 213 ? -13.442 -2.345 16.119 1.00 70.19 213 ARG A C 1
ATOM 1623 O O . ARG A 1 213 ? -13.302 -1.515 15.221 1.00 70.19 213 ARG A O 1
ATOM 1630 N N . GLN A 1 214 ? -12.473 -2.712 16.945 1.00 70.12 214 GLN A N 1
ATOM 1631 C CA . GLN A 1 214 ? -11.122 -2.163 16.922 1.00 70.12 214 GLN A CA 1
ATOM 1632 C C . GLN A 1 214 ? -10.095 -3.296 16.962 1.00 70.12 214 GLN A C 1
ATOM 1634 O O . GLN A 1 214 ? -10.375 -4.389 17.446 1.00 70.12 214 GLN A O 1
ATOM 1639 N N . HIS A 1 215 ? -8.903 -3.045 16.435 1.00 69.81 215 HIS A N 1
ATOM 1640 C CA . HIS A 1 215 ? -7.780 -3.974 16.532 1.00 69.81 215 HIS A CA 1
ATOM 1641 C C . HIS A 1 215 ? -6.958 -3.658 17.782 1.00 69.81 215 HIS A C 1
ATOM 1643 O O . HIS A 1 215 ? -6.711 -2.482 18.055 1.00 69.81 215 HIS A O 1
ATOM 1649 N N . HIS A 1 216 ? -6.451 -4.679 18.484 1.00 59.38 216 HIS A N 1
ATOM 1650 C CA . HIS A 1 216 ? -5.527 -4.463 19.611 1.00 59.38 216 HIS A CA 1
ATOM 1651 C C . HIS A 1 216 ? -4.279 -3.668 19.195 1.00 59.38 216 HIS A C 1
ATOM 1653 O O . HIS A 1 216 ? -3.737 -2.890 19.978 1.00 59.38 216 HIS A O 1
ATOM 1659 N N . HIS A 1 217 ? -3.866 -3.815 17.935 1.00 55.12 217 HIS A N 1
ATOM 1660 C CA . HIS A 1 217 ? -2.673 -3.192 17.365 1.00 55.12 217 HIS A CA 1
ATOM 1661 C C . HIS A 1 217 ? -2.928 -1.861 16.632 1.00 55.12 217 HIS A C 1
ATOM 1663 O O . HIS A 1 217 ? -1.973 -1.188 16.250 1.00 55.12 217 HIS A O 1
ATOM 1669 N N . GLN A 1 218 ? -4.191 -1.454 16.445 1.00 51.44 218 GLN A N 1
ATOM 1670 C CA . GLN A 1 218 ? -4.568 -0.183 15.803 1.00 51.44 218 GLN A CA 1
ATOM 1671 C C . GLN A 1 218 ? -5.810 0.440 16.477 1.00 51.44 218 GLN A C 1
ATOM 1673 O O . GLN A 1 218 ? -6.915 0.398 15.919 1.00 51.44 218 GLN A O 1
ATOM 1678 N N . PRO A 1 219 ? -5.664 1.043 17.672 1.00 46.75 219 PRO A N 1
ATOM 1679 C CA . PRO A 1 219 ? -6.762 1.754 18.317 1.00 46.75 219 PRO A CA 1
ATOM 1680 C C . PRO A 1 219 ? -7.181 2.953 17.453 1.00 46.75 219 PRO A C 1
ATOM 1682 O O . PRO A 1 219 ? -6.373 3.833 17.158 1.00 46.75 219 PRO A O 1
ATOM 1685 N N . GLY A 1 220 ? -8.448 2.993 17.032 1.00 45.06 220 GLY A N 1
ATOM 1686 C CA . GLY A 1 220 ? -9.008 4.079 16.215 1.00 45.06 220 GLY A CA 1
ATOM 1687 C C . GLY A 1 220 ? -9.291 3.739 14.748 1.00 45.06 220 GLY A C 1
ATOM 1688 O O . GLY A 1 220 ? -9.938 4.542 14.072 1.00 45.06 220 GLY A O 1
ATOM 1689 N N . HIS A 1 221 ? -8.898 2.558 14.256 1.00 42.75 221 HIS A N 1
ATOM 1690 C CA . HIS A 1 221 ? -9.410 2.056 12.980 1.00 42.75 221 HIS A CA 1
ATOM 1691 C C . HIS A 1 221 ? -10.784 1.409 13.215 1.00 42.75 221 HIS A C 1
ATOM 1693 O O . HIS A 1 221 ? -10.897 0.252 13.615 1.00 42.75 221 HIS A O 1
ATOM 1699 N N . MET A 1 222 ? -11.839 2.214 13.069 1.00 45.62 222 MET A N 1
ATOM 1700 C CA . MET A 1 222 ? -13.219 1.798 13.318 1.00 45.62 222 MET A CA 1
ATOM 1701 C C . MET A 1 222 ? -13.756 1.002 12.129 1.00 45.62 222 MET A C 1
ATOM 1703 O O . MET A 1 222 ? -14.107 1.572 11.096 1.00 45.62 222 MET A O 1
ATOM 1707 N N . GLN A 1 223 ? -13.879 -0.316 12.284 1.00 43.75 223 GLN A N 1
ATOM 1708 C CA . GLN A 1 223 ? -14.689 -1.115 11.369 1.00 43.75 223 GLN A CA 1
ATOM 1709 C C . GLN A 1 223 ? -16.131 -1.144 11.881 1.00 43.75 223 GLN A C 1
ATOM 1711 O O . GLN A 1 223 ? -16.477 -1.932 12.757 1.00 43.75 223 GLN A O 1
ATOM 1716 N N . ASN A 1 224 ? -16.961 -0.295 11.272 1.00 46.06 224 ASN A N 1
ATOM 1717 C CA . ASN A 1 224 ? -18.404 -0.144 11.480 1.00 46.06 224 ASN A CA 1
ATOM 1718 C C . ASN A 1 224 ? -18.818 0.556 12.783 1.00 46.06 224 ASN A C 1
ATOM 1720 O O . ASN A 1 224 ? -18.533 0.097 13.884 1.00 46.06 224 ASN A O 1
ATOM 1724 N N . VAL A 1 225 ? -19.569 1.644 12.605 1.00 42.31 225 VAL A N 1
ATOM 1725 C CA . VAL A 1 225 ? -20.407 2.284 13.622 1.00 42.31 225 VAL A CA 1
ATOM 1726 C C . VAL A 1 225 ? -21.836 1.873 13.294 1.00 42.31 225 VAL A C 1
ATOM 1728 O O . VAL A 1 225 ? -22.335 2.207 12.217 1.00 42.31 225 VAL A O 1
ATOM 1731 N N . VAL A 1 226 ? -22.485 1.112 14.173 1.00 45.91 226 VAL A N 1
ATOM 1732 C CA . VAL A 1 226 ? -23.904 0.770 14.009 1.00 45.91 226 VAL A CA 1
ATOM 1733 C C . VAL A 1 226 ? -24.690 1.483 15.105 1.00 45.91 226 VAL A C 1
ATOM 1735 O O . VAL A 1 226 ? -24.589 1.069 16.260 1.00 45.91 226 VAL A O 1
ATOM 1738 N N . PRO A 1 227 ? -25.457 2.539 14.781 1.00 43.53 227 PRO A N 1
ATOM 1739 C CA . PRO A 1 227 ? -26.429 3.078 15.718 1.00 43.53 227 PRO A CA 1
ATOM 1740 C C . PRO A 1 227 ? -27.546 2.046 15.888 1.00 43.53 227 PRO A C 1
ATOM 1742 O O . PRO A 1 227 ? -28.180 1.634 14.912 1.00 43.53 227 PRO A O 1
ATOM 1745 N N . VAL A 1 228 ? -27.757 1.585 17.119 1.00 52.47 228 VAL A N 1
ATOM 1746 C CA . VAL A 1 228 ? -28.860 0.676 17.445 1.00 52.47 228 VAL A CA 1
ATOM 1747 C C . VAL A 1 228 ? -29.983 1.503 18.058 1.00 52.47 228 VAL A C 1
ATOM 1749 O O . VAL A 1 228 ? -29.992 1.743 19.263 1.00 52.47 228 VAL A O 1
ATOM 1752 N N . ASP A 1 229 ? -30.916 1.952 17.219 1.00 42.59 229 ASP A N 1
ATOM 1753 C CA . ASP A 1 229 ? -32.128 2.634 17.672 1.00 42.59 229 ASP A CA 1
ATOM 1754 C C . ASP A 1 229 ? -33.219 1.607 18.010 1.00 42.59 229 ASP A C 1
ATOM 1756 O O . ASP A 1 229 ? -33.668 0.850 17.147 1.00 42.59 229 ASP A O 1
ATOM 1760 N N . GLY A 1 230 ? -33.710 1.631 19.252 1.00 41.47 230 GLY A N 1
ATOM 1761 C CA . GLY A 1 230 ? -35.076 1.194 19.555 1.00 41.47 230 GLY A CA 1
ATOM 1762 C C . GLY A 1 230 ? -35.319 -0.270 19.932 1.00 41.47 230 GLY A C 1
ATOM 1763 O O . GLY A 1 230 ? -36.489 -0.642 20.019 1.00 41.47 230 GLY A O 1
ATOM 1764 N N . GLU A 1 231 ? -34.301 -1.085 20.230 1.00 38.66 231 GLU A N 1
ATOM 1765 C CA . GLU A 1 231 ? -34.523 -2.390 20.877 1.00 38.66 231 GLU A CA 1
ATOM 1766 C C . GLU A 1 231 ? -33.755 -2.534 22.206 1.00 38.66 231 GLU A C 1
ATOM 1768 O O . GLU A 1 231 ? -32.561 -2.238 22.267 1.00 38.66 231 GLU A O 1
ATOM 1773 N N . PRO A 1 232 ? -34.409 -3.017 23.284 1.00 40.41 232 PRO A N 1
ATOM 1774 C CA . PRO A 1 232 ? -33.863 -3.045 24.646 1.00 40.41 232 PRO A CA 1
ATOM 1775 C C . PRO A 1 232 ? -32.767 -4.100 24.880 1.00 40.41 232 PRO A C 1
ATOM 1777 O O . PRO A 1 232 ? -32.412 -4.386 26.023 1.00 40.41 232 PRO A O 1
ATOM 1780 N N . CYS A 1 233 ? -32.210 -4.707 23.836 1.00 43.44 233 CYS A N 1
ATOM 1781 C CA . CYS A 1 233 ? -31.221 -5.766 23.972 1.00 43.44 233 CYS A CA 1
ATOM 1782 C C . CYS A 1 233 ? -30.037 -5.554 23.023 1.00 43.44 233 CYS A C 1
ATOM 1784 O O . CYS A 1 233 ? -29.887 -6.252 22.020 1.00 43.44 233 CYS A O 1
ATOM 1786 N N . LEU A 1 234 ? -29.100 -4.688 23.447 1.00 45.78 234 LEU A N 1
ATOM 1787 C CA . LEU A 1 234 ? -27.689 -4.687 23.012 1.00 45.78 234 LEU A CA 1
ATOM 1788 C C . LEU A 1 234 ? -27.186 -6.119 22.758 1.00 45.78 234 LEU A C 1
ATOM 1790 O O . LEU A 1 234 ? -26.492 -6.392 21.785 1.00 45.78 234 LEU A O 1
ATOM 1794 N N . PHE A 1 235 ? -27.588 -7.049 23.622 1.00 48.62 235 PHE A N 1
ATOM 1795 C CA . PHE A 1 235 ? -27.151 -8.430 23.598 1.00 48.62 235 PHE A CA 1
ATOM 1796 C C . PHE A 1 235 ? -27.745 -9.300 22.498 1.00 48.62 235 PHE A C 1
ATOM 1798 O O . PHE A 1 235 ? -27.054 -10.229 22.122 1.00 48.62 235 PHE A O 1
ATOM 1805 N N . ASP A 1 236 ? -28.937 -9.067 21.944 1.00 50.97 236 ASP A N 1
ATOM 1806 C CA . ASP A 1 236 ? -29.406 -9.906 20.824 1.00 50.97 236 ASP A CA 1
ATOM 1807 C C . ASP A 1 236 ? -28.666 -9.539 19.530 1.00 50.97 236 ASP A C 1
ATOM 1809 O O . ASP A 1 236 ? -28.269 -10.419 18.763 1.00 50.97 236 ASP A O 1
ATOM 1813 N N . THR A 1 237 ? -28.353 -8.254 19.357 1.00 50.53 237 THR A N 1
ATOM 1814 C CA . THR A 1 237 ? -27.528 -7.733 18.258 1.00 50.53 237 THR A CA 1
ATOM 1815 C C . THR A 1 237 ? -26.054 -8.111 18.424 1.00 50.53 237 THR A C 1
ATOM 1817 O O . THR A 1 237 ? -25.451 -8.645 17.492 1.00 50.53 237 THR A O 1
ATOM 1820 N N . VAL A 1 238 ? -25.478 -7.937 19.621 1.00 51.28 238 VAL A N 1
ATOM 1821 C CA . VAL A 1 238 ? -24.105 -8.375 19.937 1.00 51.28 238 VAL A CA 1
ATOM 1822 C C . VAL A 1 238 ? -23.990 -9.901 19.867 1.00 51.28 238 VAL A C 1
ATOM 1824 O O . VAL A 1 238 ? -23.013 -10.399 19.320 1.00 51.28 238 VAL A O 1
ATOM 1827 N N . ARG A 1 239 ? -25.002 -10.668 20.298 1.00 49.72 239 ARG A N 1
ATOM 1828 C CA . ARG A 1 239 ? -25.051 -12.137 20.155 1.00 49.72 239 ARG A CA 1
ATOM 1829 C C . ARG A 1 239 ? -25.205 -12.565 18.701 1.00 49.72 239 ARG A C 1
ATOM 1831 O O . ARG A 1 239 ? -24.550 -13.520 18.306 1.00 49.72 239 ARG A O 1
ATOM 1838 N N . SER A 1 240 ? -26.013 -11.876 17.895 1.00 52.50 240 SER A N 1
ATOM 1839 C CA . SER A 1 240 ? -26.122 -12.126 16.450 1.00 52.50 240 SER A CA 1
ATOM 1840 C C . SER A 1 240 ? -24.784 -11.874 15.745 1.00 52.50 240 SER A C 1
ATOM 1842 O O . SER A 1 240 ? -24.328 -12.699 14.948 1.00 52.50 240 SER A O 1
ATOM 1844 N N . HIS A 1 241 ? -24.084 -10.796 16.110 1.00 49.88 241 HIS A N 1
ATOM 1845 C CA . HIS A 1 241 ? -22.761 -10.491 15.574 1.00 49.88 241 HIS A CA 1
ATOM 1846 C C . HIS A 1 241 ? -21.665 -11.436 16.076 1.00 49.88 241 HIS A C 1
ATOM 1848 O O . HIS A 1 241 ? -20.882 -11.912 15.255 1.00 49.88 241 HIS A O 1
ATOM 1854 N N . LEU A 1 242 ? -21.647 -11.798 17.362 1.00 46.22 242 LEU A N 1
ATOM 1855 C CA . LEU A 1 242 ? -20.750 -12.818 17.918 1.00 46.22 242 LEU A CA 1
ATOM 1856 C C . LEU A 1 242 ? -21.005 -14.188 17.281 1.00 46.22 242 LEU A C 1
ATOM 1858 O O . LEU A 1 242 ? -20.063 -14.850 16.859 1.00 46.22 242 LEU A O 1
ATOM 1862 N N . ALA A 1 243 ? -22.265 -14.602 17.129 1.00 46.91 243 ALA A N 1
ATOM 1863 C CA . ALA A 1 243 ? -22.627 -15.862 16.482 1.00 46.91 243 ALA A CA 1
ATOM 1864 C C . ALA A 1 243 ? -22.210 -15.887 15.003 1.00 46.91 243 ALA A C 1
ATOM 1866 O O . ALA A 1 243 ? -21.704 -16.900 14.519 1.00 46.91 243 ALA A O 1
ATOM 1867 N N . SER A 1 244 ? -22.367 -14.768 14.290 1.00 46.91 244 SER A N 1
ATOM 1868 C CA . SER A 1 244 ? -21.930 -14.626 12.897 1.00 46.91 244 SER A CA 1
ATOM 1869 C C . SER A 1 244 ? -20.398 -14.632 12.770 1.00 46.91 244 SER A C 1
ATOM 1871 O O . SER A 1 244 ? -19.845 -15.335 11.920 1.00 46.91 244 SER A O 1
ATOM 1873 N N . ALA A 1 245 ? -19.688 -13.933 13.660 1.00 39.59 245 ALA A N 1
ATOM 1874 C CA . ALA A 1 245 ? -18.225 -13.911 13.707 1.00 39.59 245 ALA A CA 1
ATOM 1875 C C . ALA A 1 245 ? -17.637 -15.298 14.035 1.00 39.59 245 ALA A C 1
ATOM 1877 O O . ALA A 1 245 ? -16.754 -15.783 13.326 1.00 39.59 245 ALA A O 1
ATOM 1878 N N . LEU A 1 246 ? -18.195 -15.997 15.029 1.00 36.59 246 LEU A N 1
ATOM 1879 C CA . LEU A 1 246 ? -17.783 -17.349 15.422 1.00 36.59 246 LEU A CA 1
ATOM 1880 C C . LEU A 1 246 ? -18.141 -18.411 14.363 1.00 36.59 246 LEU A C 1
ATOM 1882 O O . LEU A 1 246 ? -17.382 -19.362 14.155 1.00 36.59 246 LEU A O 1
ATOM 1886 N N . SER A 1 247 ? -19.252 -18.250 13.630 1.00 38.50 247 SER A N 1
ATOM 1887 C CA . SER A 1 247 ? -19.612 -19.142 12.511 1.00 38.50 247 SER A CA 1
ATOM 1888 C C . SER A 1 247 ? -18.675 -18.993 11.305 1.00 38.50 247 SER A C 1
ATOM 1890 O O . SER A 1 247 ? -18.443 -19.960 10.578 1.00 38.50 247 SER A O 1
ATOM 1892 N N . ASN A 1 248 ? -18.101 -17.806 11.102 1.00 35.75 248 ASN A N 1
ATOM 1893 C CA . ASN A 1 248 ? -17.113 -17.560 10.051 1.00 35.75 248 ASN A CA 1
A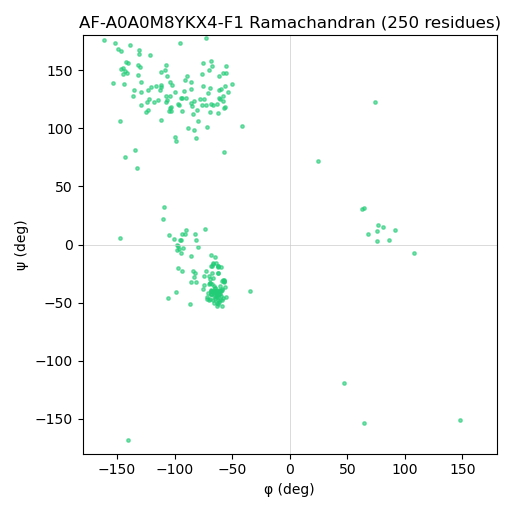TOM 1894 C C . ASN A 1 248 ? -15.701 -18.016 10.451 1.00 35.75 248 ASN A C 1
ATOM 1896 O O . ASN A 1 248 ? -14.959 -18.500 9.595 1.00 35.75 248 ASN A O 1
ATOM 1900 N N . ALA A 1 249 ? -15.353 -17.932 11.738 1.00 31.56 249 ALA A N 1
ATOM 1901 C CA . ALA A 1 249 ? -14.093 -18.451 12.274 1.00 31.56 249 ALA A CA 1
ATOM 1902 C C . ALA A 1 249 ? -14.027 -19.991 12.257 1.00 31.56 249 ALA A C 1
ATOM 1904 O O . ALA A 1 249 ? -12.975 -20.560 11.998 1.00 31.56 249 ALA A O 1
ATOM 1905 N N . SER A 1 250 ? -15.158 -20.677 12.449 1.00 29.98 250 SER A N 1
ATOM 1906 C CA . SER A 1 250 ? -15.251 -22.151 12.445 1.00 29.98 250 SER A CA 1
ATOM 1907 C C . SER A 1 250 ? -15.290 -22.796 11.048 1.00 29.98 250 SER A C 1
ATOM 1909 O O . SER A 1 250 ? -15.319 -24.021 10.936 1.00 29.98 250 SER A O 1
ATOM 1911 N N . ARG A 1 251 ? -15.285 -21.994 9.972 1.00 36.19 251 ARG A N 1
ATOM 1912 C CA . ARG A 1 251 ? -15.222 -22.462 8.571 1.00 36.19 251 ARG A CA 1
ATOM 1913 C C . ARG A 1 251 ? -13.852 -22.263 7.911 1.00 36.19 251 ARG A C 1
ATOM 1915 O O . ARG A 1 251 ? -13.748 -22.452 6.698 1.00 36.19 251 ARG A O 1
ATOM 1922 N N . ARG A 1 252 ? -12.833 -21.859 8.670 1.00 34.28 252 ARG A N 1
ATOM 1923 C CA . ARG A 1 252 ? -11.451 -21.710 8.199 1.00 34.28 252 ARG A CA 1
ATOM 1924 C C . ARG A 1 252 ? -10.547 -22.783 8.783 1.00 34.28 252 ARG A C 1
ATOM 1926 O O . ARG A 1 252 ? -10.775 -23.167 9.947 1.00 34.28 252 ARG A O 1
#

Nearest PDB structures (foldseek):
  7ui9-assembly1_q  TM=2.538E-01  e=1.315E-01  Saccharomyces cerevisiae S288C
  4k90-assembly1_B  TM=1.638E-01  e=2.305E-01  Aspergillus fumigatus Af293
  3qz4-assembly2_B  TM=4.865E-01  e=7.907E+00  Bacteroides thetaiotaomicron
  6m1u-assembly1_A  TM=3.031E-01  e=5.338E+00  Homo sapiens
  6l4l-assembly1_A  TM=2.355E-01  e=5.338E+00  Staphylococcus aureus

pLDDT: mean 70.72, std 20.5, range [29.98, 9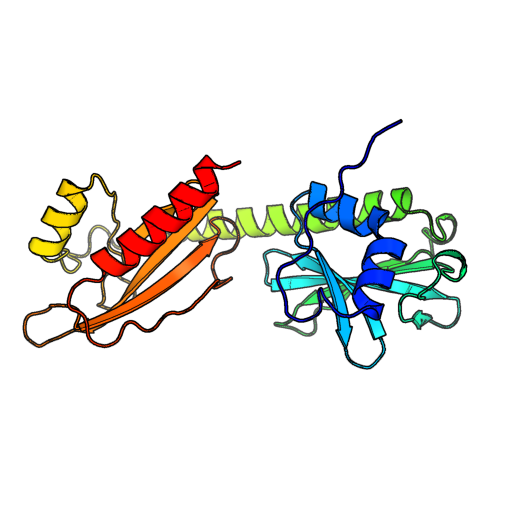7.81]

Mean predicted aligned error: 16.2 Å

Secondary structure (DSSP, 8-state):
-----PPPPPSSTTTT-HHHHHHHHHTHHHHHHHHHTT--EEEEEETTEEEEEEE-TTSEEEEEEEE-SS-EEPPPSSGGG--EEEEEEEETTSS-EEEEEETTSGGGGGGTT-HHHHHHHHHHHHHHHHHHHHHHHHHHHHHHHHHS-TT--PPPPPHHHHHHHHHTT-------TTSS--EEEE-TTSEEEEEEEEEE-TTS-EEEEEEEEEETTEEEEEEEEEEEES-S-HHHHHHHHHHHHHHHHTT-

Radius of gyration: 23.01 Å; Cα contacts (8 Å, |Δi|>4): 358; chains: 1; bounding box: 58×41×62 Å

Solvent-accessible surface area (backbone atoms only — not comparable to full-atom values): 14670 Å² total; per-residue (Å²): 134,85,83,80,75,80,72,80,78,70,94,59,93,54,71,80,36,69,67,53,47,43,43,50,61,62,43,36,69,63,52,42,55,43,44,74,72,71,33,53,62,52,74,47,79,57,97,86,38,31,30,40,37,34,57,42,64,85,62,27,31,37,43,39,27,21,19,48,97,90,44,82,43,48,48,59,78,47,66,87,72,50,61,10,35,29,30,34,40,42,33,80,91,53,91,59,62,48,83,76,46,45,17,55,43,78,95,40,32,90,46,28,69,44,61,67,62,49,46,70,50,51,52,60,52,55,47,51,52,44,53,50,48,51,52,53,50,51,52,50,52,53,46,50,65,72,67,47,65,82,78,62,91,61,86,73,72,55,68,73,57,50,53,52,32,57,76,69,73,51,77,69,59,78,49,76,92,73,89,53,60,38,42,49,43,85,46,101,79,65,29,30,37,43,34,35,65,73,39,62,49,100,86,72,48,63,57,26,39,41,43,33,33,30,35,81,82,30,84,81,55,68,59,56,82,52,82,47,82,83,62,98,45,70,58,61,56,49,46,51,50,49,52,52,52,51,58,56,58,73,74,108